Protein AF-A0AAW1PFB6-F1 (afdb_monomer)

InterPro domains:
  IPR001163 Sm domain, eukaryotic/archaea-type [PF01423] (141-165)
  IPR001163 Sm domain, eukaryotic/archaea-type [SM00651] (116-239)
  IPR010920 LSM domain superfamily [SSF50182] (113-241)
  IPR039267 U7 snRNA-associated Sm-like protein Lsm11 [PTHR21415] (5-166)
  IPR047575 Sm domain [PS52002] (113-243)
  IPR060343 U7 snRNA-associated Sm-like protein LSM11, N-terminal domain [PF28412] (11-52)

Sequence (254 aa):
MLPGPPSQDPELDFFSPHFNAQKALATIGLQPPMPRVRPLDNVVKCRAILPADIPQSRAAYLARNPRPQRSEAAIQNEATSRHRKIAVQSRQEQTALRGPSMLDRIAQRIKDGPLLLLKACYQQKRTIRVVTRHARGIRGTATGTLRAFDKFMNLVLQDVEEVYTVLLKVPHTKLVTVTSAVNTLDDDAFGNPVETGEIGENMQTRRVEKTRWGRKQEVRRRKIKTVFLRGDSIVLVSPVAPLGAAALQPGDPS

Organism: NCBI:txid41462

Mean predicted aligned error: 17.97 Å

Radius of gyration: 42.21 Å; Cα contacts (8 Å, |Δi|>4): 296; chains: 1; bounding box: 95×73×115 Å

Nearest PDB structures (foldseek):
  6v4x-assembly1_D  TM=7.571E-01  e=4.196E-06  Homo sapiens
  8t8p-assembly1_K  TM=2.107E-01  e=1.938E+00  Salmonella enterica subsp. enterica serovar Typhimurium
  8t8p-assembly1_D  TM=2.014E-01  e=1.833E+00  Salmonella enterica subsp. enterica serovar Typhimurium
  8zdt-assembly1_A  TM=2.155E-01  e=3.987E+00  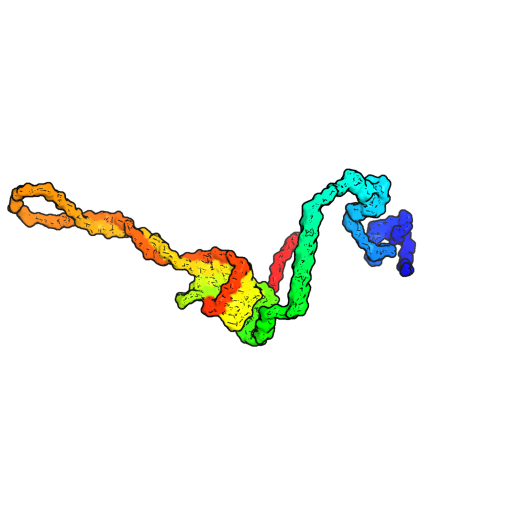Salmonella enterica subsp. enterica serovar Typhimurium

Foldseek 3Di:
DDFDDDPPDLCCDPPHPNHDPVVVVVDPPRADRDNPDDDQPDLLSVLPVDDCPDCSHPNVVCVVPPDPDQDPVNVVVVVVVVVVVVVVVVVVVVVVVVDDDPQVVQLVVCDDDPCVVVSVQQVVQFWKKWWFDDPPGTFWIKIFTWPGAHPLRWTKGFFIKIKGKDWDWDKDKDFDWDWDQPPPPPDDDDDDDDDDDDPPRPTDTDTDIDIDIDIDIDIDIDTDGMDIDGSVGTDDMDTPDDPPDDDPDPDDDD

pLDDT: mean 81.3, std 15.88, range [38.72, 97.19]

Solvent-accessible surface area (backbone atoms only — not comparable to full-atom values): 15678 Å² total; per-residue (Å²): 134,83,80,74,82,80,67,90,49,56,40,67,32,91,85,40,97,61,45,34,69,69,62,42,73,71,41,85,87,72,71,63,100,61,78,85,62,80,80,64,91,42,76,74,57,49,18,69,77,44,59,61,88,40,75,76,7,46,57,34,47,42,70,76,50,65,78,75,81,79,48,70,67,58,53,50,52,48,50,54,51,50,53,52,50,51,55,49,48,53,51,52,52,54,51,62,72,70,48,79,50,73,64,52,53,53,49,64,71,59,81,74,65,84,62,48,61,55,42,53,32,42,77,68,54,32,48,32,36,34,34,32,40,51,101,90,48,79,36,33,39,38,35,22,28,38,75,46,69,50,98,67,56,34,34,31,32,35,62,25,46,35,40,37,61,45,80,42,81,41,80,42,77,39,81,40,78,46,73,45,77,67,81,79,79,74,88,76,87,82,88,83,92,78,79,100,66,83,87,74,77,65,60,51,73,44,80,40,80,44,75,42,80,44,81,43,80,44,82,46,76,48,81,41,69,65,47,80,44,60,22,93,34,52,77,47,77,46,63,73,64,65,99,79,72,71,84,78,72,86,75,80,84,129

Secondary structure (DSSP, 8-state):
-PPPPP-S-TTT-TTSTT--HHHHHHSTTPPPS-TTSPP--SHHHHTTTS-TTSTTSHHHHHHHSPPPPPPHHHHHHHHHHHHHHHHHHHHHHHHHHT-S-HHHHHHHH--SSTTHHHHHHHHTT-EEEEEEEETTEEEEEEEEEEEEE-TT--EEEEEEEEEEEEEEEEEEEEEEEEEEE---------------------EEEEEEEEEEEEEEEEEEEEEEEEEEE-GGGEEEEEESS-TT------PPP-

Structure (mmCIF, N/CA/C/O backbone):
data_AF-A0AAW1PFB6-F1
#
_entry.id   AF-A0AAW1PFB6-F1
#
loop_
_atom_site.group_PDB
_atom_site.id
_atom_site.type_symbol
_atom_site.label_atom_id
_atom_site.label_alt_id
_atom_site.label_comp_id
_atom_site.label_asym_id
_atom_site.label_entit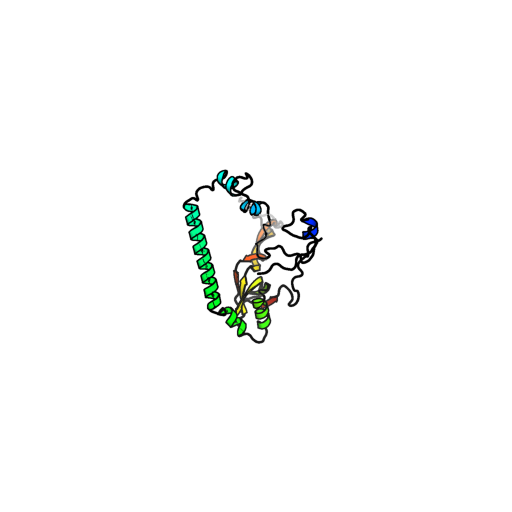y_id
_atom_site.label_seq_id
_atom_site.pdbx_PDB_ins_code
_atom_site.Cartn_x
_atom_site.Cartn_y
_atom_site.Cartn_z
_atom_site.occupancy
_atom_site.B_iso_or_equiv
_atom_site.auth_seq_id
_atom_site.auth_comp_id
_atom_site.auth_asym_id
_atom_site.auth_atom_id
_atom_site.pdbx_PDB_model_num
ATOM 1 N N . MET A 1 1 ? -29.466 -15.917 45.699 1.00 40.16 1 MET A N 1
ATOM 2 C CA . MET A 1 1 ? -28.252 -16.655 45.289 1.00 40.16 1 MET A CA 1
ATOM 3 C C . MET A 1 1 ? -27.547 -17.050 46.566 1.00 40.16 1 MET A C 1
ATOM 5 O O . MET A 1 1 ? -27.155 -16.161 47.307 1.00 40.16 1 MET A O 1
ATOM 9 N N . LEU A 1 2 ? -27.539 -18.343 46.880 1.00 40.31 2 LEU A N 1
ATOM 10 C CA . LEU A 1 2 ? -26.970 -18.864 48.122 1.00 40.31 2 LEU A CA 1
ATOM 11 C C . LEU A 1 2 ? -25.434 -18.762 48.078 1.00 40.31 2 LEU A C 1
ATOM 13 O O . LEU A 1 2 ? -24.865 -19.010 47.010 1.00 40.31 2 LEU A O 1
ATOM 17 N N . PRO A 1 3 ? -24.771 -18.383 49.185 1.00 50.72 3 PRO A N 1
ATOM 18 C CA . PRO A 1 3 ? -23.317 -18.427 49.281 1.00 50.72 3 PRO A CA 1
ATOM 19 C C . PRO A 1 3 ? -22.842 -19.885 49.173 1.00 50.72 3 PRO A C 1
ATOM 21 O O . PRO A 1 3 ? -23.508 -20.798 49.661 1.00 50.72 3 PRO A O 1
ATOM 24 N N . GLY A 1 4 ? -21.722 -20.104 48.477 1.00 52.88 4 GLY A N 1
ATOM 25 C CA . GLY A 1 4 ? -21.071 -21.415 48.385 1.00 52.88 4 GLY A CA 1
ATOM 26 C C . GLY A 1 4 ? -20.668 -21.955 49.766 1.00 52.88 4 GLY A C 1
ATOM 27 O O . GLY A 1 4 ? -20.659 -21.189 50.731 1.00 52.88 4 GLY A O 1
ATOM 28 N N . PRO A 1 5 ? -20.371 -23.264 49.879 1.00 52.41 5 PRO A N 1
ATOM 29 C CA . PRO A 1 5 ? -20.154 -23.919 51.166 1.00 52.41 5 PRO A CA 1
ATOM 30 C C . PRO A 1 5 ? -19.059 -23.195 51.966 1.00 52.41 5 PRO A C 1
ATOM 32 O O . PRO A 1 5 ? -18.034 -22.834 51.383 1.00 52.41 5 PRO A O 1
ATOM 35 N N . PRO A 1 6 ? -19.257 -22.975 53.278 1.00 53.88 6 PRO A N 1
ATOM 36 C CA . PRO A 1 6 ? -18.262 -22.322 54.110 1.00 53.88 6 PRO A CA 1
ATOM 37 C C . PRO A 1 6 ? -17.019 -23.209 54.161 1.00 53.88 6 PRO A C 1
ATOM 39 O O . PRO A 1 6 ? -17.064 -24.336 54.659 1.00 53.88 6 PRO A O 1
ATOM 42 N N . SER A 1 7 ? -15.898 -22.713 53.644 1.00 58.16 7 SER A N 1
ATOM 43 C CA . SER A 1 7 ? -14.594 -23.224 54.044 1.00 58.16 7 SER A CA 1
ATOM 44 C C . SER A 1 7 ? -14.516 -23.067 55.562 1.00 58.16 7 SER A C 1
ATOM 46 O O . SER A 1 7 ? -14.557 -21.947 56.058 1.00 58.16 7 SER A O 1
ATOM 48 N N . GLN A 1 8 ? -14.461 -24.180 56.295 1.00 67.81 8 GLN A N 1
ATOM 49 C CA . GLN A 1 8 ? -14.471 -24.220 57.767 1.00 67.81 8 GLN A CA 1
ATOM 50 C C . GLN A 1 8 ? -13.267 -23.502 58.412 1.00 67.81 8 GLN A C 1
ATOM 52 O O . GLN A 1 8 ? -13.227 -23.342 59.629 1.00 67.81 8 GLN A O 1
ATOM 57 N N . ASP A 1 9 ? -12.311 -23.047 57.599 1.00 78.69 9 ASP A N 1
ATOM 58 C CA . ASP A 1 9 ? -11.156 -22.262 58.014 1.00 78.69 9 ASP A CA 1
ATOM 59 C C . ASP A 1 9 ? -11.538 -20.784 58.237 1.00 78.69 9 ASP A C 1
ATOM 61 O O . ASP A 1 9 ? -11.814 -20.069 57.265 1.00 78.69 9 ASP A O 1
ATOM 65 N N . PRO A 1 10 ? -11.457 -20.267 59.479 1.00 82.75 10 PRO A N 1
ATOM 66 C CA . PRO A 1 10 ? -11.736 -18.860 59.780 1.00 82.75 10 PRO A CA 1
ATOM 67 C C . PRO A 1 10 ? -10.736 -17.895 59.124 1.00 82.75 10 PRO A C 1
ATOM 69 O O . PRO A 1 10 ? -10.987 -16.695 59.080 1.00 82.75 10 PRO A O 1
ATOM 72 N N . GLU A 1 11 ? -9.610 -18.396 58.610 1.00 88.69 11 GLU A N 1
ATOM 73 C CA . GLU A 1 11 ? -8.607 -17.610 57.882 1.00 88.69 11 GLU A CA 1
ATOM 74 C C . GLU A 1 11 ? -8.964 -17.378 56.405 1.00 88.69 11 GLU A C 1
ATOM 76 O O . GLU A 1 11 ? -8.422 -16.460 55.789 1.00 88.69 11 GLU A O 1
ATOM 81 N N . LEU A 1 12 ? -9.848 -18.201 55.828 1.00 85.25 12 LEU A N 1
ATOM 82 C CA . LEU A 1 12 ? -10.277 -18.117 54.423 1.00 85.25 12 LEU A CA 1
ATOM 83 C C . LEU A 1 12 ? -11.654 -17.460 54.257 1.00 85.25 12 LEU A C 1
ATOM 85 O O . LEU A 1 12 ? -12.056 -17.151 53.135 1.00 85.25 12 LEU A O 1
ATOM 89 N N . ASP A 1 13 ? -12.360 -17.216 55.361 1.00 86.00 13 ASP A N 1
ATOM 90 C CA . ASP A 1 13 ? -13.624 -16.490 55.362 1.00 86.00 13 ASP A CA 1
ATOM 91 C C . ASP A 1 13 ? -13.395 -14.972 55.278 1.00 86.00 13 ASP A C 1
ATOM 93 O O . ASP A 1 13 ? -12.828 -14.357 56.179 1.00 86.00 13 ASP A O 1
ATOM 97 N N . PHE A 1 14 ? -13.884 -14.354 54.201 1.00 84.69 14 PHE A N 1
ATOM 98 C CA . PHE A 1 14 ? -13.758 -12.919 53.928 1.00 84.69 14 PHE A CA 1
ATOM 99 C C . PHE A 1 14 ? -14.460 -12.018 54.958 1.00 84.69 14 PHE A C 1
ATOM 101 O O . PHE A 1 14 ? -14.175 -10.820 54.991 1.00 84.69 14 PHE A O 1
ATOM 108 N N . PHE A 1 15 ? -15.381 -12.555 55.766 1.00 85.25 15 PHE A N 1
ATOM 109 C CA . PHE A 1 15 ? -16.080 -11.806 56.819 1.00 85.25 15 PHE A CA 1
ATOM 110 C C . PHE A 1 15 ? -15.543 -12.085 58.231 1.00 85.25 15 PHE A C 1
ATOM 112 O O . PHE A 1 15 ? -16.000 -11.463 59.192 1.00 85.25 15 PHE A O 1
ATOM 119 N N . SER A 1 16 ? -14.571 -12.989 58.369 1.00 88.12 16 SER A N 1
ATOM 120 C CA . SER A 1 16 ? -13.985 -13.356 59.656 1.00 88.12 16 SER A CA 1
ATOM 121 C C . SER A 1 16 ? -13.010 -12.285 60.167 1.00 88.12 16 SER A C 1
ATOM 123 O O . SER A 1 16 ? -12.223 -11.739 59.387 1.00 88.12 16 SER A O 1
ATOM 125 N N . PRO A 1 17 ? -12.970 -12.015 61.488 1.00 88.94 17 PRO A N 1
ATOM 126 C CA . PRO A 1 17 ? -11.967 -11.130 62.084 1.00 88.94 17 PRO A CA 1
ATOM 127 C C . PRO A 1 17 ? -10.535 -11.686 61.979 1.00 88.94 17 PRO A C 1
ATOM 129 O O . PRO A 1 17 ? -9.577 -10.932 62.126 1.00 88.94 17 PRO A O 1
ATOM 132 N N . HIS A 1 18 ? -10.383 -12.988 61.711 1.00 90.94 18 HIS A N 1
ATOM 133 C CA . HIS A 1 18 ? -9.095 -13.672 61.552 1.00 90.94 18 HIS A CA 1
ATOM 134 C C . HIS A 1 18 ? -8.725 -13.928 60.082 1.00 90.94 18 HIS A C 1
ATOM 136 O O . HIS A 1 18 ? -7.861 -14.756 59.799 1.00 90.94 18 HIS A O 1
ATOM 142 N N . PHE A 1 19 ? -9.369 -13.233 59.140 1.00 91.06 19 PHE A N 1
ATOM 143 C CA . PHE A 1 19 ? -9.103 -13.390 57.713 1.00 91.06 19 PHE A CA 1
ATOM 144 C C . PHE A 1 19 ? -7.631 -13.119 57.359 1.00 91.06 19 PHE A C 1
ATOM 146 O O . PHE A 1 19 ? -7.087 -12.050 57.648 1.00 91.06 19 PHE A O 1
ATOM 153 N N . ASN A 1 20 ? -7.001 -14.068 56.662 1.00 89.75 20 ASN A N 1
ATOM 154 C CA . ASN A 1 20 ? -5.623 -13.960 56.198 1.00 89.75 20 ASN A CA 1
ATOM 155 C C . ASN A 1 20 ? -5.580 -13.757 54.676 1.00 89.75 20 ASN A C 1
ATOM 157 O O . ASN A 1 20 ? -5.684 -14.702 53.890 1.00 89.75 20 ASN A O 1
ATOM 161 N N . ALA A 1 21 ? -5.346 -12.511 54.255 1.00 89.44 21 ALA A N 1
ATOM 162 C CA . ALA A 1 21 ? -5.301 -12.134 52.842 1.00 89.44 21 ALA A CA 1
ATOM 163 C C . ALA A 1 21 ? -4.220 -12.885 52.041 1.00 89.44 21 ALA A C 1
ATOM 165 O O . ALA A 1 21 ? -4.429 -13.195 50.869 1.00 89.44 21 ALA A O 1
ATOM 166 N N . GLN A 1 22 ? -3.077 -13.203 52.657 1.00 90.12 22 GLN A N 1
ATOM 167 C CA . GLN A 1 22 ? -1.986 -13.909 51.984 1.00 90.12 22 GLN A CA 1
ATOM 168 C C . GLN A 1 22 ? -2.358 -15.372 51.714 1.00 90.12 22 GLN A C 1
ATOM 170 O O . GLN A 1 22 ? -2.137 -15.868 50.608 1.00 90.12 22 GLN A O 1
ATOM 175 N N . LYS A 1 23 ? -2.980 -16.043 52.692 1.00 89.00 23 LYS A N 1
ATOM 176 C CA . LYS A 1 23 ? -3.489 -17.416 52.538 1.00 89.00 23 LYS A CA 1
ATOM 177 C C . LYS A 1 23 ? -4.616 -17.473 51.502 1.00 89.00 23 LYS A C 1
ATOM 179 O O . LYS A 1 23 ? -4.628 -18.361 50.652 1.00 89.00 23 LYS A O 1
ATOM 184 N N . ALA A 1 24 ? -5.510 -16.483 51.515 1.00 89.00 24 ALA A N 1
ATOM 185 C CA . ALA A 1 24 ? -6.597 -16.362 50.548 1.00 89.00 24 ALA A CA 1
ATOM 186 C C . ALA A 1 24 ? -6.090 -16.207 49.101 1.00 89.00 24 ALA A C 1
ATOM 188 O O . ALA A 1 24 ? -6.588 -16.884 48.206 1.00 89.00 24 ALA A O 1
ATOM 189 N N . LEU A 1 25 ? -5.062 -15.379 48.871 1.00 87.25 25 LEU A N 1
ATOM 190 C CA . LEU A 1 25 ? -4.454 -15.191 47.544 1.00 87.25 25 LEU A CA 1
ATOM 191 C C . LEU A 1 25 ? -3.709 -16.432 47.032 1.00 87.25 25 LEU A C 1
ATOM 193 O O . LEU A 1 25 ? -3.675 -16.665 45.826 1.00 87.25 25 LEU A O 1
ATOM 197 N N . ALA A 1 26 ? -3.114 -17.220 47.931 1.00 89.31 26 ALA A N 1
ATOM 198 C CA . ALA A 1 26 ? -2.426 -18.463 47.579 1.00 89.31 26 ALA A CA 1
ATOM 199 C C . ALA A 1 26 ? -3.392 -19.631 47.297 1.00 89.31 26 ALA A C 1
ATOM 201 O O . ALA A 1 26 ? -2.999 -20.631 46.694 1.00 89.31 26 ALA A O 1
ATOM 202 N N . THR A 1 27 ? -4.653 -19.519 47.722 1.00 89.44 27 THR A N 1
ATOM 203 C CA . THR A 1 27 ? -5.650 -20.584 47.588 1.00 89.44 27 THR A CA 1
ATOM 204 C C . THR A 1 27 ? -6.303 -20.535 46.206 1.00 89.44 27 THR A C 1
ATOM 206 O O . THR A 1 27 ? -7.100 -19.650 45.892 1.00 89.44 27 THR A O 1
ATOM 209 N N . ILE A 1 28 ? -5.978 -21.513 45.359 1.00 86.44 28 ILE A N 1
ATOM 210 C CA . ILE A 1 28 ? -6.506 -21.612 43.993 1.00 86.44 28 ILE A CA 1
ATOM 211 C C . ILE A 1 28 ? -8.019 -21.866 44.037 1.00 86.44 28 ILE A C 1
ATOM 213 O O . ILE A 1 28 ? -8.487 -22.783 44.704 1.00 86.44 28 ILE A O 1
ATOM 217 N N . GLY A 1 29 ? -8.788 -21.073 43.288 1.00 83.56 29 GLY A N 1
ATOM 218 C CA . GLY A 1 29 ? -10.238 -21.252 43.155 1.00 83.56 29 GLY A CA 1
ATOM 219 C C . GLY A 1 29 ? -11.082 -20.581 44.243 1.00 83.56 29 GLY A C 1
ATOM 220 O O . GLY A 1 29 ? -12.308 -20.638 44.152 1.00 83.56 29 GLY A O 1
ATOM 221 N N . LEU A 1 30 ? -10.466 -19.897 45.216 1.00 84.94 30 LEU A N 1
ATOM 222 C CA . LEU A 1 30 ? -11.191 -19.088 46.196 1.00 84.94 30 LEU A CA 1
ATOM 223 C C . LEU A 1 30 ? -11.877 -17.903 45.496 1.00 84.94 30 LEU A C 1
ATOM 225 O O . LEU A 1 30 ? -11.227 -17.078 44.853 1.00 84.94 30 LEU A O 1
ATOM 229 N N . GLN A 1 31 ? -13.203 -17.827 45.606 1.00 82.12 31 GLN A N 1
ATOM 230 C CA . GLN A 1 31 ? -14.000 -16.749 45.021 1.00 82.12 31 GLN A CA 1
ATOM 231 C C . GLN A 1 31 ? -14.412 -15.752 46.105 1.00 82.12 31 GLN A C 1
ATOM 233 O O . GLN A 1 31 ? -14.889 -16.175 47.159 1.00 82.12 31 GLN A O 1
ATOM 238 N N . PRO A 1 32 ? -14.285 -14.435 45.860 1.00 80.50 32 PRO A N 1
ATOM 239 C CA . PRO A 1 32 ? -14.796 -13.444 46.790 1.00 80.50 32 PRO A CA 1
ATOM 240 C C . PRO A 1 32 ? -16.329 -13.542 46.872 1.00 80.50 32 PRO A C 1
ATOM 242 O O . PRO A 1 32 ? -16.970 -13.952 45.899 1.00 80.50 32 PRO A O 1
ATOM 245 N N . PRO A 1 33 ? -16.948 -13.086 47.977 1.00 83.38 33 PRO A N 1
ATOM 246 C CA . PRO A 1 33 ? -18.393 -13.206 48.200 1.00 83.38 33 PRO A CA 1
ATOM 247 C C . PRO A 1 33 ? -19.245 -12.598 47.076 1.00 83.38 33 PRO A C 1
ATOM 249 O O . PRO A 1 33 ? -20.375 -13.018 46.838 1.00 83.38 33 PRO A O 1
ATOM 252 N N . MET A 1 34 ? -18.692 -11.612 46.360 1.00 83.00 34 MET A N 1
ATOM 253 C CA . MET A 1 34 ? -19.311 -10.976 45.201 1.00 83.00 34 MET A CA 1
ATOM 254 C C . MET A 1 34 ? -18.390 -11.045 43.967 1.00 83.00 34 MET A C 1
ATOM 256 O O . MET A 1 34 ? -17.690 -10.077 43.661 1.00 83.00 34 MET A O 1
ATOM 260 N N . PRO A 1 35 ? -18.424 -12.146 43.193 1.00 78.81 35 PRO A N 1
ATOM 261 C CA . PRO A 1 35 ? -17.495 -12.384 42.081 1.00 78.81 35 PRO A CA 1
ATOM 262 C C . PRO A 1 35 ? -17.715 -11.457 40.874 1.00 78.81 35 PRO A C 1
ATOM 264 O O . PRO A 1 35 ? -16.863 -11.350 39.999 1.00 78.81 35 PRO A O 1
ATOM 267 N N . ARG A 1 36 ? -18.861 -10.765 40.805 1.00 83.50 36 ARG A N 1
ATOM 268 C CA . ARG A 1 36 ? -19.188 -9.823 39.719 1.00 83.50 36 ARG A CA 1
ATOM 269 C C . ARG A 1 36 ? -18.692 -8.395 39.965 1.00 83.50 36 ARG A C 1
ATOM 271 O O . ARG A 1 36 ? -18.883 -7.534 39.104 1.00 83.50 36 ARG A O 1
ATOM 278 N N . VAL A 1 37 ? -18.110 -8.110 41.130 1.00 83.12 37 VAL A N 1
ATOM 279 C CA . VAL A 1 37 ? -17.609 -6.768 41.446 1.00 83.12 37 VAL A CA 1
ATOM 280 C C . VAL A 1 37 ? -16.343 -6.505 40.639 1.00 83.12 37 VAL A C 1
ATOM 282 O O . VAL A 1 37 ? -15.449 -7.343 40.560 1.00 83.12 37 VAL A O 1
ATOM 285 N N . ARG A 1 38 ? -16.273 -5.327 40.013 1.00 82.38 38 ARG A N 1
ATOM 286 C CA . ARG A 1 38 ? -15.084 -4.927 39.258 1.00 82.38 38 ARG A CA 1
ATOM 287 C C . ARG A 1 38 ? -13.911 -4.747 40.226 1.00 82.38 38 ARG A C 1
ATOM 289 O O . ARG A 1 38 ? -14.077 -4.013 41.202 1.00 82.38 38 ARG A O 1
ATOM 296 N N . PRO A 1 39 ? -12.742 -5.341 39.948 1.00 82.88 39 PRO A N 1
ATOM 297 C CA . PRO A 1 39 ? -11.581 -5.159 40.799 1.00 82.88 39 PRO A CA 1
ATOM 298 C C . PRO A 1 39 ? -11.134 -3.688 40.797 1.00 82.88 39 PRO A C 1
ATOM 300 O O . PRO A 1 39 ? -11.215 -2.963 39.795 1.00 82.88 39 PRO A O 1
ATOM 303 N N . LEU A 1 40 ? -10.725 -3.213 41.972 1.00 87.31 40 LEU A N 1
ATOM 304 C CA . LEU A 1 40 ? -10.187 -1.870 42.171 1.00 87.31 40 LEU A CA 1
ATOM 305 C C . LEU A 1 40 ? -8.662 -1.947 42.069 1.00 87.31 40 LEU A C 1
ATOM 307 O O . LEU A 1 40 ? -7.954 -1.906 43.064 1.00 87.31 40 LEU A O 1
ATOM 311 N N . ASP A 1 41 ? -8.168 -2.065 40.838 1.00 85.75 41 ASP A N 1
ATOM 312 C CA . ASP A 1 41 ? -6.765 -2.427 40.548 1.00 85.75 41 ASP A CA 1
ATOM 313 C C . ASP A 1 41 ? -5.716 -1.400 40.996 1.00 85.75 41 ASP A C 1
ATOM 315 O O . ASP A 1 41 ? -4.518 -1.643 40.893 1.00 85.75 41 ASP A O 1
ATOM 319 N N . ASN A 1 42 ? -6.132 -0.208 41.420 1.00 87.62 42 ASN A N 1
ATOM 320 C CA . ASN A 1 42 ? -5.205 0.810 41.880 1.00 87.62 42 ASN A CA 1
ATOM 321 C C . ASN A 1 42 ? -5.765 1.572 43.078 1.00 87.62 42 ASN A C 1
ATOM 323 O O . ASN A 1 42 ? -6.975 1.734 43.249 1.00 87.62 42 ASN A O 1
ATOM 327 N N . VAL A 1 43 ? -4.848 2.111 43.879 1.00 85.25 43 VAL A N 1
ATOM 328 C CA . VAL A 1 43 ? -5.161 2.882 45.089 1.00 85.25 43 VAL A CA 1
ATOM 329 C C . VAL A 1 43 ? -6.081 4.072 44.802 1.00 85.25 43 VAL A C 1
ATOM 331 O O . VAL A 1 43 ? -6.876 4.452 45.654 1.00 85.25 43 VAL A O 1
ATOM 334 N N . VAL A 1 44 ? -6.026 4.644 43.593 1.00 86.38 44 VAL A N 1
ATOM 335 C CA . VAL A 1 44 ? -6.883 5.769 43.182 1.00 86.38 44 VAL A CA 1
ATOM 336 C C . VAL A 1 44 ? -8.347 5.337 43.059 1.00 86.38 44 VAL A C 1
ATOM 338 O O . VAL A 1 44 ? -9.234 6.067 43.500 1.00 86.38 44 VAL A O 1
ATOM 341 N N . LYS A 1 45 ? -8.614 4.146 42.510 1.00 87.56 45 LYS A N 1
ATOM 342 C CA . LYS A 1 45 ? -9.952 3.545 42.446 1.00 87.56 45 LYS A CA 1
ATOM 343 C C . LYS A 1 45 ? -10.481 3.255 43.856 1.00 87.56 45 LYS A C 1
ATOM 345 O O . LYS A 1 45 ? -11.647 3.538 44.118 1.00 87.56 45 LYS A O 1
ATOM 350 N N . CYS A 1 46 ? -9.623 2.810 44.779 1.00 86.88 46 CYS A N 1
ATOM 351 C CA . CYS A 1 46 ? -9.990 2.588 46.185 1.00 86.88 46 CYS A CA 1
ATOM 352 C C . CYS A 1 46 ? -10.410 3.876 46.914 1.00 86.88 46 CYS A C 1
ATOM 354 O O . CYS A 1 46 ? -11.247 3.828 47.807 1.00 86.88 46 CYS A O 1
ATOM 356 N N . ARG A 1 47 ? -9.932 5.060 46.506 1.00 90.38 47 ARG A N 1
ATOM 357 C CA . ARG A 1 47 ? -10.378 6.330 47.119 1.00 90.38 47 ARG A CA 1
ATOM 358 C C . ARG A 1 47 ? -11.867 6.614 46.923 1.00 90.38 47 ARG A C 1
ATOM 360 O O . ARG A 1 47 ? -12.420 7.438 47.646 1.00 90.38 47 ARG A O 1
ATOM 367 N N . ALA A 1 48 ? -12.511 5.984 45.938 1.00 87.62 48 ALA A N 1
ATOM 368 C CA . ALA A 1 48 ? -13.930 6.181 45.656 1.00 87.62 48 ALA A CA 1
ATOM 369 C C . ALA A 1 48 ? -14.859 5.495 46.670 1.00 87.62 48 ALA A C 1
ATOM 371 O O . ALA A 1 48 ? -16.003 5.918 46.785 1.00 87.62 48 ALA A O 1
ATOM 372 N N . ILE A 1 49 ? -14.379 4.466 47.376 1.00 88.81 49 ILE A N 1
ATOM 373 C CA . ILE A 1 49 ? -15.155 3.728 48.387 1.00 88.81 49 ILE A CA 1
ATOM 374 C C . ILE A 1 49 ? -14.909 4.231 49.816 1.00 88.81 49 ILE A C 1
ATOM 376 O O . ILE A 1 49 ? -15.599 3.806 50.736 1.00 88.81 49 ILE A O 1
ATOM 380 N N . LEU A 1 50 ? -13.932 5.124 50.016 1.00 90.19 50 LEU A N 1
ATOM 381 C CA . LEU A 1 50 ? -13.643 5.690 51.332 1.00 90.19 50 LEU A CA 1
ATOM 382 C C . LEU A 1 50 ? -14.735 6.691 51.755 1.00 90.19 50 LEU A C 1
ATOM 384 O O . LEU A 1 50 ? -15.158 7.498 50.919 1.00 90.19 50 LEU A O 1
ATOM 388 N N . PRO A 1 51 ? -15.135 6.696 53.041 1.00 89.50 51 PRO A N 1
ATOM 389 C CA . PRO A 1 51 ?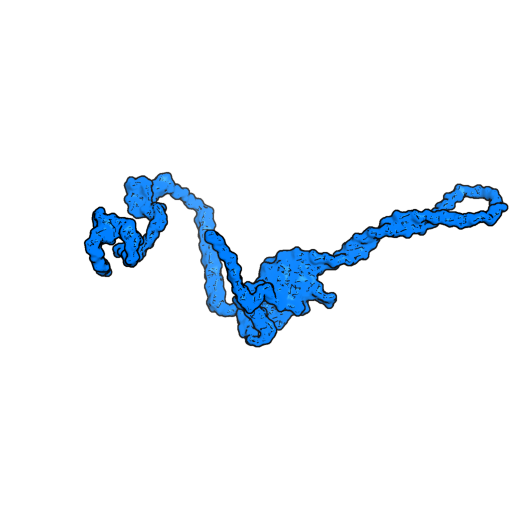 -16.007 7.717 53.616 1.00 89.50 51 PRO A CA 1
ATOM 390 C C . PRO A 1 51 ? -15.493 9.137 53.365 1.00 89.50 51 PRO A C 1
ATOM 392 O O . PRO A 1 51 ? -14.284 9.372 53.340 1.00 89.50 51 PRO A O 1
ATOM 395 N N . ALA A 1 52 ? -16.413 10.091 53.206 1.00 87.12 52 ALA A N 1
ATOM 396 C CA . ALA A 1 52 ? -16.077 11.478 52.879 1.00 87.12 52 ALA A CA 1
ATOM 397 C C . ALA A 1 52 ? -15.236 12.176 53.965 1.00 87.12 52 ALA A C 1
ATOM 399 O O . ALA A 1 52 ? -14.433 13.044 53.628 1.00 87.12 52 ALA A O 1
ATOM 400 N N . ASP A 1 53 ? -15.366 11.744 55.222 1.00 87.94 53 ASP A N 1
ATOM 401 C CA . ASP A 1 53 ? -14.654 12.301 56.382 1.00 87.94 53 ASP A CA 1
ATOM 402 C C . ASP A 1 53 ? -13.140 12.046 56.331 1.00 87.94 53 ASP A C 1
ATOM 404 O O . ASP A 1 53 ? -12.348 12.749 56.957 1.00 87.94 53 ASP A O 1
ATOM 408 N N . ILE A 1 54 ? -12.714 11.040 55.561 1.00 89.25 54 ILE A N 1
ATOM 409 C CA . ILE A 1 54 ? -11.313 10.644 55.458 1.00 89.25 54 ILE A CA 1
ATOM 410 C C . ILE A 1 54 ? -10.590 11.541 54.433 1.00 89.25 54 ILE A C 1
ATOM 412 O O . ILE A 1 54 ? -11.046 11.645 53.288 1.00 89.25 54 ILE A O 1
ATOM 416 N N . PRO A 1 55 ? -9.412 12.121 54.757 1.00 87.38 55 PRO A N 1
ATOM 417 C CA . PRO A 1 55 ? -8.667 12.998 53.843 1.00 87.38 55 PRO A CA 1
ATOM 418 C C . PRO A 1 55 ? -8.248 12.326 52.530 1.00 87.38 55 PRO A C 1
ATOM 420 O O . PRO A 1 55 ? -8.135 12.974 51.490 1.00 87.38 55 PRO A O 1
ATOM 423 N N . GLN A 1 56 ? -8.001 11.014 52.568 1.00 88.00 56 GLN A N 1
ATOM 424 C CA . GLN A 1 56 ? -7.643 10.207 51.402 1.00 88.00 56 GLN A CA 1
ATOM 425 C C . GLN A 1 56 ? -8.845 9.895 50.495 1.00 88.00 56 GLN A C 1
ATOM 427 O O . GLN A 1 56 ? -8.655 9.312 49.423 1.00 88.00 56 GLN A O 1
ATOM 432 N N . SER A 1 57 ? -10.069 10.259 50.888 1.00 90.88 57 SER A N 1
ATOM 433 C CA . SER A 1 57 ? -11.264 10.011 50.088 1.00 90.88 57 SER A CA 1
ATOM 434 C C . SER A 1 57 ? -11.256 10.820 48.795 1.00 90.88 57 SER A C 1
ATOM 436 O O . SER A 1 57 ? -10.698 11.917 48.680 1.00 90.88 57 SER A O 1
ATOM 438 N N . ARG A 1 58 ? -11.915 10.276 47.773 1.00 88.50 58 ARG A N 1
ATOM 439 C CA . ARG A 1 58 ? -12.103 10.981 46.504 1.00 88.50 58 ARG A CA 1
ATOM 440 C C . ARG A 1 58 ? -12.903 12.274 46.700 1.00 88.50 58 ARG A C 1
ATOM 442 O O . ARG A 1 58 ? -12.643 13.241 45.989 1.00 88.50 58 ARG A O 1
ATOM 449 N N . ALA A 1 59 ? -13.851 12.289 47.637 1.00 87.69 59 ALA A N 1
ATOM 450 C CA . ALA A 1 59 ? -14.650 13.467 47.959 1.00 87.69 59 ALA A CA 1
ATOM 451 C C . ALA A 1 59 ? -13.777 14.590 48.541 1.00 87.69 59 ALA A C 1
ATOM 453 O O . ALA A 1 59 ? -13.776 15.691 47.995 1.00 87.69 59 ALA A O 1
ATOM 454 N N . ALA A 1 60 ? -12.951 14.287 49.549 1.00 88.75 60 ALA A N 1
ATOM 455 C CA . ALA A 1 60 ? -12.008 15.241 50.134 1.00 88.75 60 ALA A CA 1
ATOM 456 C C . ALA A 1 60 ? -10.994 15.763 49.099 1.00 88.75 60 ALA A C 1
ATOM 458 O O . ALA A 1 60 ? -10.709 16.960 49.036 1.00 88.75 60 ALA A O 1
ATOM 459 N N . TYR A 1 61 ? -10.499 14.888 48.215 1.00 86.06 61 TYR A N 1
ATOM 460 C CA . TYR A 1 61 ? -9.595 15.287 47.134 1.00 86.06 61 TYR A CA 1
ATOM 461 C C . TYR A 1 61 ? -10.241 16.264 46.139 1.00 86.06 61 TYR A C 1
ATOM 463 O O . TYR A 1 61 ? -9.591 17.225 45.729 1.00 86.06 61 TYR A O 1
ATOM 471 N N . LEU A 1 62 ? -11.500 16.030 45.750 1.00 86.44 62 LEU A N 1
ATOM 472 C CA . LEU A 1 62 ? -12.250 16.908 44.842 1.00 86.44 62 LEU A CA 1
ATOM 473 C C . LEU A 1 62 ? -12.665 18.222 45.511 1.00 86.44 62 LEU A C 1
ATOM 475 O O . LEU A 1 62 ? -12.701 19.245 44.835 1.00 86.44 62 LEU A O 1
ATOM 479 N N . ALA A 1 63 ? -12.936 18.207 46.818 1.00 86.50 63 ALA A N 1
ATOM 480 C CA . ALA A 1 63 ? -13.192 19.418 47.594 1.00 86.50 63 ALA A CA 1
ATOM 481 C C . ALA A 1 63 ? -11.945 20.317 47.655 1.00 86.50 63 ALA A C 1
ATOM 483 O O . ALA A 1 63 ? -12.051 21.531 47.512 1.00 86.50 63 ALA A O 1
ATOM 484 N N . ARG A 1 64 ? -10.752 19.720 47.798 1.00 85.75 64 ARG A N 1
ATOM 485 C CA . ARG A 1 64 ? -9.471 20.446 47.791 1.00 85.75 64 ARG A CA 1
ATOM 486 C C . ARG A 1 64 ? -9.021 20.877 46.391 1.00 85.75 64 ARG A C 1
ATOM 488 O O . ARG A 1 64 ? -8.330 21.880 46.261 1.00 85.75 64 ARG A O 1
ATOM 495 N N . ASN A 1 65 ? -9.388 20.115 45.360 1.00 84.69 65 ASN A N 1
ATOM 496 C CA . ASN A 1 65 ? -9.022 20.363 43.964 1.00 84.69 65 ASN A CA 1
ATOM 497 C C . ASN A 1 65 ? -10.289 20.458 43.102 1.00 84.69 65 ASN A C 1
ATOM 499 O O . ASN A 1 65 ? -10.610 19.505 42.374 1.00 84.69 65 ASN A O 1
ATOM 503 N N . PRO A 1 66 ? -11.030 21.578 43.182 1.00 80.38 66 PRO A N 1
ATOM 504 C CA . PRO A 1 66 ? -12.190 21.783 42.335 1.00 80.38 66 PRO A CA 1
ATOM 505 C C . PRO A 1 66 ? -11.757 21.702 40.872 1.00 80.38 66 PRO A C 1
ATOM 507 O O . PRO A 1 66 ? -10.758 22.295 40.459 1.00 80.38 66 PRO A O 1
ATOM 510 N N . ARG A 1 67 ? -12.495 20.924 40.073 1.00 76.06 67 ARG A N 1
ATOM 511 C CA . ARG A 1 67 ? -12.218 20.849 38.637 1.00 76.06 67 ARG A CA 1
ATOM 512 C C . ARG A 1 67 ? -12.389 22.250 38.047 1.00 76.06 67 ARG A C 1
ATOM 514 O O . ARG A 1 67 ? -13.427 22.861 38.307 1.00 76.06 67 ARG A O 1
ATOM 521 N N . PRO A 1 68 ? -11.428 22.746 37.249 1.00 76.38 68 PRO A N 1
ATOM 522 C CA . PRO A 1 68 ? -11.595 24.024 36.576 1.00 76.38 68 PRO A CA 1
ATOM 523 C C . PRO A 1 68 ? -12.884 23.986 35.756 1.00 76.38 68 PRO A C 1
ATOM 525 O O . PRO A 1 68 ? -13.176 22.976 35.100 1.00 76.38 68 PRO A O 1
ATOM 528 N N . GLN A 1 69 ? -13.670 25.065 35.830 1.00 74.88 69 GLN A N 1
ATOM 529 C CA . GLN A 1 69 ? -14.867 25.202 35.011 1.00 74.88 69 GLN A CA 1
ATOM 530 C C . GLN A 1 69 ? -14.474 24.992 33.555 1.00 74.88 69 GLN A C 1
ATOM 532 O O . GLN A 1 69 ? -13.509 25.562 33.041 1.00 74.88 69 GLN A O 1
ATOM 537 N N . ARG A 1 70 ? -15.188 24.074 32.914 1.00 75.31 70 ARG A N 1
ATOM 538 C CA . ARG A 1 70 ? -14.877 23.665 31.559 1.00 75.31 70 ARG A CA 1
ATOM 539 C C . ARG A 1 70 ? -15.158 24.843 30.637 1.00 75.31 70 ARG A C 1
ATOM 541 O O . ARG A 1 70 ? -16.301 25.278 30.560 1.00 75.31 70 ARG A O 1
ATOM 548 N N . SER A 1 71 ? -14.130 25.347 29.960 1.00 82.12 71 SER A N 1
ATOM 549 C CA . SER A 1 71 ? -14.298 26.466 29.036 1.00 82.12 71 SER A CA 1
ATOM 550 C C . SER A 1 71 ? -15.304 26.115 27.939 1.00 82.12 71 SER A C 1
ATOM 552 O O . SER A 1 71 ? -15.377 24.967 27.487 1.00 82.12 71 SER A O 1
ATOM 554 N N . GLU A 1 72 ? -16.057 27.109 27.475 1.00 85.12 72 GLU A N 1
ATOM 555 C CA . GLU A 1 72 ? -17.019 26.945 26.379 1.00 85.12 72 GLU A CA 1
ATOM 556 C C . GLU A 1 72 ? -16.345 26.356 25.129 1.00 85.12 72 GLU A C 1
ATOM 558 O O . GLU A 1 72 ? -16.870 25.432 24.507 1.00 85.12 72 GLU A O 1
ATOM 563 N N . ALA A 1 73 ? -15.109 26.781 24.842 1.00 86.94 73 ALA A N 1
ATOM 564 C CA . ALA A 1 73 ? -14.282 26.236 23.766 1.00 86.94 73 ALA A CA 1
ATOM 565 C C . ALA A 1 73 ? -13.980 24.732 23.933 1.00 86.94 73 ALA A C 1
ATOM 567 O O . ALA A 1 73 ? -13.975 23.982 22.956 1.00 86.94 73 ALA A O 1
ATOM 568 N N . ALA A 1 74 ? -13.758 24.252 25.162 1.00 86.44 74 ALA A N 1
ATOM 569 C CA . ALA A 1 74 ? -13.539 22.829 25.421 1.00 86.44 74 ALA A CA 1
ATOM 570 C C . ALA A 1 74 ? -14.821 22.002 25.229 1.00 86.44 74 ALA A C 1
ATOM 572 O O . ALA A 1 74 ? -14.751 20.862 24.764 1.00 86.44 74 ALA A O 1
ATOM 573 N N . ILE A 1 75 ? -15.987 22.570 25.553 1.00 87.25 75 ILE A N 1
ATOM 574 C CA . ILE A 1 75 ? -17.294 21.939 25.321 1.00 87.25 75 ILE A CA 1
ATOM 575 C C . ILE A 1 75 ? -17.572 21.851 23.814 1.00 87.25 75 ILE A C 1
ATOM 577 O O . ILE A 1 75 ? -17.926 20.779 23.320 1.00 87.25 75 ILE A O 1
ATOM 581 N N . GLN A 1 76 ? -17.333 22.935 23.071 1.00 90.12 76 GLN A N 1
ATOM 582 C CA . GLN A 1 76 ? -17.487 22.973 21.614 1.00 90.12 76 GLN A CA 1
ATOM 583 C C . GLN A 1 76 ? -16.539 21.991 20.911 1.00 90.12 76 GLN A C 1
ATOM 585 O O . GLN A 1 76 ? -16.981 21.213 20.064 1.00 90.12 76 GLN A O 1
ATOM 590 N N . ASN A 1 77 ? -15.261 21.944 21.302 1.00 88.88 77 ASN A N 1
ATOM 591 C CA . ASN A 1 77 ? -14.289 20.994 20.749 1.00 88.88 77 ASN A CA 1
ATOM 592 C C . ASN A 1 77 ? -14.650 19.534 21.039 1.00 88.88 77 ASN A C 1
ATOM 594 O O . ASN A 1 77 ? -14.421 18.655 20.203 1.00 88.88 77 ASN A O 1
ATOM 598 N N . GLU A 1 78 ? -15.224 19.242 22.208 1.00 90.06 78 GLU A N 1
ATOM 599 C CA . GLU A 1 78 ? -15.699 17.892 22.490 1.00 90.06 78 GLU A CA 1
ATOM 600 C C . GLU A 1 78 ? -16.943 17.557 21.663 1.00 90.06 78 GLU A C 1
ATOM 602 O O . GLU A 1 78 ? -17.021 16.459 21.111 1.00 90.06 78 GLU A O 1
ATOM 607 N N . ALA A 1 79 ? -17.886 18.492 21.522 1.00 90.69 79 ALA A N 1
ATOM 608 C CA . ALA A 1 79 ? -19.064 18.303 20.688 1.00 90.69 79 ALA A CA 1
ATOM 609 C C . ALA A 1 79 ? -18.664 18.029 19.231 1.00 90.69 79 ALA A C 1
ATOM 611 O O . ALA A 1 79 ? -19.092 17.020 18.669 1.00 90.69 79 ALA A O 1
ATOM 612 N N . THR A 1 80 ? -17.789 18.838 18.630 1.00 91.44 80 THR A N 1
ATOM 613 C CA . THR A 1 80 ? -17.315 18.625 17.250 1.00 91.44 80 THR A CA 1
ATOM 614 C C . THR A 1 80 ? -16.557 17.307 17.105 1.00 91.44 80 THR A C 1
ATOM 616 O O . THR A 1 80 ? -16.790 16.556 16.156 1.00 91.44 80 THR A O 1
ATOM 619 N N . SER A 1 81 ? -15.714 16.959 18.080 1.00 89.00 81 SER A N 1
ATOM 620 C CA . SER A 1 81 ? -14.998 15.679 18.099 1.00 89.00 81 SER A CA 1
ATOM 621 C C . SER A 1 81 ? -15.948 14.483 18.197 1.00 89.00 81 SER A C 1
ATOM 623 O O . SER A 1 81 ? -15.734 13.479 17.516 1.00 89.00 81 SER A O 1
ATOM 625 N N . ARG A 1 82 ? -17.010 14.575 19.009 1.00 91.25 82 ARG A N 1
ATOM 626 C CA . ARG A 1 82 ? -18.050 13.540 19.124 1.00 91.25 82 ARG A CA 1
ATOM 627 C C . ARG A 1 82 ? -18.816 13.391 17.813 1.00 91.25 82 ARG A C 1
ATOM 629 O O . ARG A 1 82 ? -18.890 12.279 17.302 1.00 91.25 82 ARG A O 1
ATOM 636 N N . HIS A 1 83 ? -19.284 14.490 17.221 1.00 91.75 83 HIS A N 1
ATOM 637 C CA . HIS A 1 83 ? -19.973 14.463 15.925 1.00 91.75 83 HIS A CA 1
ATOM 638 C C . HIS A 1 83 ? -19.090 13.869 14.823 1.00 91.75 83 HIS A C 1
ATOM 640 O O . HIS A 1 83 ? -19.547 13.028 14.053 1.00 91.75 83 HIS A O 1
ATOM 646 N N . ARG A 1 84 ? -17.798 14.225 14.781 1.00 92.50 84 ARG A N 1
ATOM 647 C CA . ARG A 1 84 ? -16.844 13.660 13.817 1.00 92.50 84 ARG A CA 1
ATOM 648 C C . ARG A 1 84 ? -16.643 12.158 14.017 1.00 92.50 84 ARG A C 1
ATOM 650 O O . ARG A 1 84 ? -16.594 11.426 13.033 1.00 92.50 84 ARG A O 1
ATOM 657 N N . LYS A 1 85 ? -16.537 11.691 15.265 1.00 92.19 85 LYS A N 1
ATOM 658 C CA . LYS A 1 85 ? -16.431 10.256 15.578 1.00 92.19 85 LYS A CA 1
ATOM 659 C C . LYS A 1 85 ? -17.682 9.496 15.140 1.00 92.19 85 LYS A C 1
ATOM 661 O O . LYS A 1 85 ? -17.545 8.486 14.459 1.00 92.19 85 LYS A O 1
ATOM 666 N N . ILE A 1 86 ? -18.865 10.025 15.451 1.00 93.62 86 ILE A N 1
ATOM 667 C CA . ILE A 1 86 ? -20.152 9.440 15.049 1.00 93.62 86 ILE A CA 1
ATOM 668 C C . ILE A 1 86 ? -20.258 9.381 13.522 1.00 93.62 86 ILE A C 1
ATOM 670 O O . ILE A 1 86 ? -20.595 8.339 12.977 1.00 93.62 86 ILE A O 1
ATOM 674 N N . ALA A 1 87 ? -19.898 10.454 12.814 1.00 92.62 87 ALA A N 1
ATOM 675 C CA . ALA A 1 87 ? -19.916 10.489 11.351 1.00 92.62 87 ALA A CA 1
ATOM 676 C C . ALA A 1 87 ? -18.934 9.494 10.705 1.00 92.62 87 ALA A C 1
ATOM 678 O O . ALA A 1 87 ? -19.224 8.925 9.656 1.00 92.62 87 ALA A O 1
ATOM 679 N N . VAL A 1 88 ? -17.761 9.268 11.308 1.00 90.88 88 VAL A N 1
ATOM 680 C CA . VAL A 1 88 ? -16.814 8.251 10.824 1.00 90.88 88 VAL A CA 1
ATOM 681 C C . VAL A 1 88 ? -17.356 6.844 11.080 1.00 90.88 88 VAL A C 1
ATOM 683 O O . VAL A 1 88 ? -17.275 6.012 10.180 1.00 90.88 88 VAL A O 1
ATOM 686 N N . GLN A 1 89 ? -17.930 6.589 12.259 1.00 89.62 89 GLN A N 1
ATOM 687 C CA . GLN A 1 89 ? -18.534 5.297 12.601 1.00 89.62 89 GLN A CA 1
ATOM 688 C C . GLN A 1 89 ? -19.730 4.976 11.707 1.00 89.62 89 GLN A C 1
ATOM 690 O O . GLN A 1 89 ? -19.739 3.928 11.073 1.00 89.62 89 GLN A O 1
ATOM 695 N N . SER A 1 90 ? -20.673 5.906 11.548 1.00 89.00 90 SER A N 1
ATOM 696 C CA . SER A 1 90 ? -21.835 5.706 10.680 1.00 89.00 90 SER A CA 1
ATOM 697 C C . SER A 1 90 ? -21.424 5.484 9.223 1.00 89.00 90 SER A C 1
ATOM 699 O O . SER A 1 90 ? -22.003 4.648 8.533 1.00 89.00 90 SER A O 1
ATOM 701 N N . ARG A 1 91 ? -20.367 6.159 8.748 1.00 85.38 91 ARG A N 1
ATOM 702 C CA . ARG A 1 91 ? -19.796 5.907 7.418 1.00 85.38 91 ARG A CA 1
ATOM 703 C C . ARG A 1 91 ? -19.183 4.512 7.312 1.00 85.38 91 ARG A C 1
ATOM 705 O O . ARG A 1 91 ? -19.377 3.861 6.290 1.00 85.38 91 ARG A O 1
ATOM 712 N N . GLN A 1 92 ? -18.462 4.056 8.337 1.00 82.94 92 GLN A N 1
ATOM 713 C CA . GLN A 1 92 ? -17.906 2.701 8.390 1.00 82.94 92 GLN A CA 1
ATOM 714 C C . GLN A 1 92 ? -19.015 1.638 8.395 1.00 82.94 92 GLN A C 1
ATOM 716 O O . GLN A 1 92 ? -18.961 0.701 7.598 1.00 82.94 92 GLN A O 1
ATOM 721 N N . GLU A 1 93 ? -20.059 1.822 9.202 1.00 84.00 93 GLU A N 1
ATOM 722 C CA . GLU A 1 93 ? -21.229 0.937 9.266 1.00 84.00 93 GLU A CA 1
ATOM 723 C C . GLU A 1 93 ? -21.970 0.885 7.926 1.00 84.00 93 GLU A C 1
ATOM 725 O O . GLU A 1 93 ? -22.216 -0.196 7.393 1.00 84.00 93 GLU A O 1
ATOM 730 N N . GLN A 1 94 ? -22.233 2.037 7.303 1.00 81.06 94 GLN A N 1
ATOM 731 C CA . GLN A 1 94 ? -22.835 2.090 5.967 1.00 81.06 94 GLN A CA 1
ATOM 732 C C . GLN A 1 94 ? -21.966 1.409 4.902 1.00 81.06 94 GLN A C 1
ATOM 734 O O . GLN A 1 94 ? -22.499 0.765 3.996 1.00 81.06 94 GLN A O 1
ATOM 739 N N . THR A 1 95 ? -20.634 1.522 4.982 1.00 76.56 95 THR A N 1
ATOM 740 C CA . THR A 1 95 ? -19.748 0.794 4.061 1.00 76.56 95 THR A CA 1
ATOM 741 C C . THR A 1 95 ? -19.764 -0.712 4.301 1.00 76.56 95 THR A C 1
ATOM 743 O O . THR A 1 95 ? -19.709 -1.457 3.327 1.00 76.56 95 THR A O 1
ATOM 746 N N . ALA A 1 96 ? -19.902 -1.165 5.550 1.00 75.38 96 ALA A N 1
ATOM 747 C CA . ALA A 1 96 ? -20.039 -2.583 5.871 1.00 75.38 96 ALA A CA 1
ATOM 748 C C . ALA A 1 96 ? -21.377 -3.160 5.368 1.00 75.38 96 ALA A C 1
ATOM 750 O O . ALA A 1 96 ? -21.405 -4.261 4.824 1.00 75.38 96 ALA A O 1
ATOM 751 N N . LEU A 1 97 ? -22.469 -2.392 5.471 1.00 78.75 97 LEU A N 1
ATOM 752 C CA . LEU A 1 97 ? -23.802 -2.792 5.001 1.00 78.75 97 LEU A CA 1
ATOM 753 C C . LEU A 1 97 ? -23.915 -2.855 3.469 1.00 78.75 97 LEU A C 1
ATOM 755 O O . LEU A 1 97 ? -24.674 -3.662 2.939 1.00 78.75 97 LEU A O 1
ATOM 759 N N . ARG A 1 98 ? -23.152 -2.034 2.732 1.00 73.88 98 ARG A N 1
ATOM 760 C CA . ARG A 1 98 ? -23.164 -1.990 1.253 1.00 73.88 98 ARG A CA 1
ATOM 761 C C . ARG A 1 98 ? -22.562 -3.231 0.570 1.00 73.88 98 ARG A C 1
ATOM 763 O O . ARG A 1 98 ? -22.577 -3.314 -0.663 1.00 73.88 98 ARG A O 1
ATOM 770 N N . GLY A 1 99 ? -22.083 -4.205 1.341 1.00 73.81 99 GLY A N 1
ATOM 771 C CA . GLY A 1 99 ? -21.513 -5.446 0.830 1.00 73.81 99 GLY A CA 1
ATOM 772 C C . GLY A 1 99 ? -20.090 -5.275 0.280 1.00 73.81 99 GLY A C 1
ATOM 773 O O . GLY A 1 99 ? -19.459 -4.236 0.486 1.00 73.81 99 GLY A O 1
ATOM 774 N N . PRO A 1 100 ? -19.551 -6.296 -0.413 1.00 78.12 100 PRO A N 1
ATOM 775 C CA . PRO A 1 100 ? -18.161 -6.297 -0.856 1.00 78.12 100 PRO A CA 1
ATOM 776 C C . PRO A 1 100 ? -17.892 -5.133 -1.808 1.00 78.12 100 PRO A C 1
ATOM 778 O O . PRO A 1 100 ? -18.693 -4.857 -2.718 1.00 78.12 100 PRO A O 1
ATOM 781 N N . SER A 1 101 ? -16.747 -4.473 -1.606 1.00 83.00 101 SER A N 1
ATOM 782 C CA . SER A 1 101 ? -16.341 -3.332 -2.421 1.00 83.00 101 SER A CA 1
ATOM 783 C C . SER A 1 101 ? -16.245 -3.742 -3.893 1.00 83.00 101 SER A C 1
ATOM 785 O O . SER A 1 101 ? -16.036 -4.912 -4.220 1.00 83.00 101 SER A O 1
ATOM 787 N N . MET A 1 102 ? -16.395 -2.791 -4.821 1.00 84.50 102 MET A N 1
ATOM 788 C CA . MET A 1 102 ? -16.272 -3.100 -6.254 1.00 84.50 102 MET A CA 1
ATOM 789 C C . MET A 1 102 ? -14.936 -3.784 -6.584 1.00 84.50 102 MET A C 1
ATOM 791 O O . MET A 1 102 ? -14.903 -4.684 -7.419 1.00 84.50 102 MET A O 1
ATOM 795 N N . LEU A 1 103 ? -13.860 -3.412 -5.883 1.00 85.62 103 LEU A N 1
ATOM 796 C CA . LEU A 1 103 ? -12.542 -4.036 -6.012 1.00 85.62 103 LEU A CA 1
ATOM 797 C C . LEU A 1 103 ? -12.549 -5.496 -5.546 1.00 85.62 103 LEU A C 1
ATOM 799 O O . LEU A 1 103 ? -11.990 -6.359 -6.219 1.00 85.62 103 LEU A O 1
ATOM 803 N N . ASP A 1 104 ? -13.250 -5.795 -4.453 1.00 86.62 104 ASP A N 1
ATOM 804 C CA . ASP A 1 104 ? -13.403 -7.169 -3.970 1.00 86.62 104 ASP A CA 1
ATOM 805 C C . ASP A 1 104 ? -14.195 -8.020 -4.962 1.00 86.62 104 ASP A C 1
ATOM 807 O O . ASP A 1 104 ? -13.836 -9.169 -5.215 1.00 86.62 104 ASP A O 1
ATOM 811 N N . ARG A 1 105 ? -15.225 -7.449 -5.600 1.00 87.75 105 ARG A N 1
ATOM 812 C CA . ARG A 1 105 ? -15.977 -8.136 -6.662 1.00 87.75 105 ARG A CA 1
ATOM 813 C C . ARG A 1 105 ? -15.090 -8.450 -7.868 1.00 87.75 105 ARG A C 1
ATOM 815 O O . ARG A 1 105 ? -15.206 -9.534 -8.436 1.00 87.75 105 ARG A O 1
ATOM 822 N N . ILE A 1 106 ? -14.195 -7.537 -8.254 1.00 86.69 106 ILE A N 1
ATOM 823 C CA . ILE A 1 106 ? -13.212 -7.772 -9.326 1.00 86.69 106 ILE A CA 1
ATOM 824 C C . ILE A 1 106 ? -12.267 -8.914 -8.931 1.00 86.69 106 ILE A C 1
ATOM 826 O O . ILE A 1 106 ? -12.102 -9.862 -9.698 1.00 86.69 106 ILE A O 1
ATOM 830 N N . ALA A 1 107 ? -11.721 -8.883 -7.713 1.00 87.25 107 ALA A N 1
ATOM 831 C CA . ALA A 1 107 ? -10.832 -9.929 -7.213 1.00 87.25 107 ALA A CA 1
ATOM 832 C C . ALA A 1 107 ? -11.522 -11.306 -7.118 1.00 87.25 107 ALA A C 1
ATOM 834 O O . ALA A 1 107 ? -10.893 -12.335 -7.363 1.00 87.25 107 ALA A O 1
ATOM 835 N N . GLN A 1 108 ? -12.818 -11.345 -6.795 1.00 87.06 108 GLN A N 1
ATOM 836 C CA . GLN A 1 108 ? -13.610 -12.578 -6.722 1.00 87.06 108 GLN A CA 1
ATOM 837 C C . GLN A 1 108 ? -13.877 -13.211 -8.093 1.00 87.06 108 GLN A C 1
ATOM 839 O O . GLN A 1 108 ? -13.946 -14.436 -8.185 1.00 87.06 108 GLN A O 1
ATOM 844 N N . ARG A 1 109 ? -13.994 -12.409 -9.162 1.00 87.94 109 ARG A N 1
ATOM 845 C CA . ARG A 1 109 ? -14.197 -12.918 -10.532 1.00 87.94 109 ARG A CA 1
ATOM 846 C C . ARG A 1 109 ? -12.991 -13.689 -11.066 1.00 87.94 109 ARG A C 1
ATOM 848 O O . ARG A 1 109 ? -13.151 -14.531 -11.943 1.00 87.94 109 ARG A O 1
ATOM 855 N N . ILE A 1 110 ? -11.803 -13.416 -10.536 1.00 88.25 110 ILE A N 1
ATOM 856 C CA . ILE A 1 110 ? -10.563 -14.082 -10.931 1.00 88.25 110 ILE A CA 1
ATOM 857 C C . ILE A 1 110 ? -10.485 -15.413 -10.183 1.00 88.25 110 ILE A C 1
ATOM 859 O O . ILE A 1 110 ? -10.213 -15.448 -8.979 1.00 88.25 110 ILE A O 1
ATOM 863 N N . LYS A 1 111 ? -10.791 -16.503 -10.889 1.00 84.69 111 LYS A N 1
ATOM 864 C CA . LYS A 1 111 ? -10.759 -17.867 -10.343 1.00 84.69 111 LYS A CA 1
ATOM 865 C C . LYS A 1 111 ? -9.431 -18.558 -10.629 1.00 84.69 111 LYS A C 1
ATOM 867 O O . LYS A 1 111 ? -8.842 -19.080 -9.693 1.00 84.69 111 LYS A O 1
ATOM 872 N N . ASP A 1 112 ? -8.928 -18.423 -11.858 1.00 85.75 112 ASP A N 1
ATOM 873 C CA . ASP A 1 112 ? -7.754 -19.145 -12.350 1.00 85.75 112 ASP A CA 1
ATOM 874 C C . ASP A 1 112 ? -6.767 -18.232 -13.094 1.00 85.75 112 ASP A C 1
ATOM 876 O O . ASP A 1 112 ? -7.109 -17.128 -13.533 1.00 85.75 112 ASP A O 1
ATOM 880 N N . GLY A 1 113 ? -5.529 -18.708 -13.244 1.00 87.62 113 GLY A N 1
ATOM 881 C CA . GLY A 1 113 ? -4.498 -18.079 -14.071 1.00 87.62 113 GLY A CA 1
ATOM 882 C C . GLY A 1 113 ? -3.467 -17.229 -13.312 1.00 87.62 113 GLY A C 1
ATOM 883 O O . GLY A 1 113 ? -3.446 -17.192 -12.081 1.00 87.62 113 GLY A O 1
ATOM 884 N N . PRO A 1 114 ? -2.589 -16.513 -14.038 1.00 86.62 114 PRO A N 1
ATOM 885 C CA . PRO A 1 114 ? -1.442 -15.804 -13.456 1.00 86.62 114 PRO A CA 1
ATOM 886 C C . PRO A 1 114 ? -1.842 -14.655 -12.514 1.00 86.62 114 PRO A C 1
ATOM 888 O O . PRO A 1 114 ? -1.079 -14.270 -11.629 1.00 86.62 114 PRO A O 1
ATOM 891 N N . LEU A 1 115 ? -3.066 -14.135 -12.653 1.00 91.00 115 LEU A N 1
ATOM 892 C CA . LEU A 1 115 ? -3.621 -13.102 -11.775 1.00 91.00 115 LEU A CA 1
ATOM 893 C C . LEU A 1 115 ? -3.956 -13.622 -10.365 1.00 91.00 115 LEU A C 1
ATOM 895 O O . LEU A 1 115 ? -4.189 -12.812 -9.466 1.00 91.00 115 LEU A O 1
ATOM 899 N N . LEU A 1 116 ? -3.943 -14.942 -10.135 1.00 91.56 116 LEU A N 1
ATOM 900 C CA . LEU A 1 116 ? -4.133 -15.521 -8.801 1.00 91.56 116 LEU A CA 1
ATOM 901 C C . LEU A 1 116 ? -3.067 -15.057 -7.808 1.00 91.56 116 LEU A C 1
ATOM 903 O O . LEU A 1 116 ? -3.381 -14.822 -6.642 1.00 91.56 116 LEU A O 1
ATOM 907 N N . LEU A 1 117 ? -1.832 -14.854 -8.275 1.00 91.81 117 LEU A N 1
ATOM 908 C CA . LEU A 1 117 ? -0.759 -14.297 -7.455 1.00 91.81 117 LEU A CA 1
ATOM 909 C C . LEU A 1 117 ? -1.150 -12.914 -6.914 1.00 91.81 117 LEU A C 1
ATOM 911 O O . LEU A 1 117 ? -1.031 -12.650 -5.719 1.00 91.81 117 LEU A O 1
ATOM 915 N N . LEU A 1 118 ? -1.676 -12.047 -7.784 1.00 93.12 118 LEU A N 1
ATOM 916 C CA . LEU A 1 118 ? -2.130 -10.709 -7.403 1.00 93.12 118 LEU A CA 1
ATOM 917 C C . LEU A 1 118 ? -3.344 -10.761 -6.480 1.00 93.12 118 LEU A C 1
ATOM 919 O O . LEU A 1 118 ? -3.401 -9.996 -5.521 1.00 93.12 118 LEU A O 1
ATOM 923 N N . LYS A 1 119 ? -4.275 -11.693 -6.716 1.00 93.19 119 LYS A N 1
ATOM 924 C CA . LYS A 1 119 ? -5.418 -11.930 -5.828 1.00 93.19 119 LYS A CA 1
ATOM 925 C C . LYS A 1 119 ? -4.962 -12.311 -4.419 1.00 93.19 119 LYS A C 1
ATOM 927 O O . LYS A 1 119 ? -5.428 -11.707 -3.454 1.00 93.19 119 LYS A O 1
ATOM 932 N N . ALA A 1 120 ? -4.020 -13.247 -4.298 1.00 91.62 120 ALA A N 1
ATOM 933 C CA . ALA A 1 120 ? -3.453 -13.654 -3.015 1.00 91.62 120 ALA A CA 1
ATOM 934 C C . ALA A 1 120 ? -2.729 -12.486 -2.322 1.00 91.62 120 ALA A C 1
ATOM 936 O O . ALA A 1 120 ? -2.948 -12.231 -1.137 1.00 91.62 120 ALA A O 1
ATOM 937 N N . CYS A 1 121 ? -1.922 -11.719 -3.066 1.00 92.94 121 CYS A N 1
ATOM 938 C CA . CYS A 1 121 ? -1.254 -10.529 -2.540 1.00 92.94 121 CYS A CA 1
ATOM 939 C C . CYS A 1 121 ? -2.244 -9.441 -2.093 1.00 92.94 121 CYS A C 1
ATOM 941 O O . CYS A 1 121 ? -2.011 -8.811 -1.063 1.00 92.94 121 CYS A O 1
ATOM 943 N N . TYR A 1 122 ? -3.343 -9.233 -2.823 1.00 93.50 122 TYR A N 1
ATOM 944 C CA . TYR A 1 122 ? -4.387 -8.261 -2.491 1.00 93.50 122 TYR A CA 1
ATOM 945 C C . TYR A 1 122 ? -5.130 -8.647 -1.207 1.00 93.50 122 TYR A C 1
ATOM 947 O O . TYR A 1 122 ? -5.233 -7.836 -0.288 1.00 93.50 122 TYR A O 1
ATOM 955 N N . GLN A 1 123 ? -5.579 -9.903 -1.104 1.00 91.62 123 GLN A N 1
ATOM 956 C CA . GLN A 1 123 ? -6.290 -10.411 0.076 1.00 91.62 123 GLN A CA 1
ATOM 957 C C . GLN A 1 123 ? -5.432 -10.334 1.343 1.00 91.62 123 GLN A C 1
ATOM 959 O O . GLN A 1 123 ? -5.916 -9.951 2.406 1.00 91.62 123 GLN A O 1
ATOM 964 N N . GLN A 1 124 ? -4.142 -10.647 1.219 1.00 91.56 124 GLN A N 1
ATOM 965 C CA . GLN A 1 124 ? -3.194 -10.636 2.333 1.00 91.56 124 GLN A CA 1
ATOM 966 C C . GLN A 1 124 ? -2.547 -9.259 2.561 1.00 91.56 124 GLN A C 1
ATOM 968 O O . GLN A 1 124 ? -1.697 -9.134 3.437 1.00 91.56 124 GLN A O 1
ATOM 973 N N . LYS A 1 125 ? -2.921 -8.231 1.778 1.00 91.75 125 LYS A N 1
ATOM 974 C CA . LYS A 1 125 ? -2.328 -6.879 1.806 1.00 91.75 125 LYS A CA 1
ATOM 975 C C . LYS A 1 125 ? -0.792 -6.918 1.792 1.00 91.75 125 LYS A C 1
ATOM 977 O O . LYS A 1 125 ? -0.133 -6.224 2.562 1.00 91.75 125 LYS A O 1
ATOM 982 N N . ARG A 1 126 ? -0.219 -7.761 0.928 1.00 92.56 126 ARG A N 1
ATOM 983 C CA . ARG A 1 126 ? 1.233 -7.947 0.820 1.00 92.56 126 ARG A CA 1
ATOM 984 C C . ARG A 1 126 ? 1.902 -6.821 0.045 1.00 92.56 126 ARG A C 1
ATOM 986 O O . ARG A 1 126 ? 1.320 -6.211 -0.857 1.00 92.56 126 ARG A O 1
ATOM 993 N N . THR A 1 127 ? 3.176 -6.626 0.359 1.00 95.06 127 THR A N 1
ATOM 994 C CA . THR A 1 127 ? 4.087 -5.811 -0.433 1.00 95.06 127 THR A CA 1
ATOM 995 C C . THR A 1 127 ? 4.538 -6.572 -1.677 1.00 95.06 127 THR A C 1
ATOM 997 O O . THR A 1 127 ? 4.953 -7.736 -1.628 1.00 95.06 127 THR A O 1
ATOM 1000 N N . ILE A 1 128 ? 4.442 -5.904 -2.821 1.00 96.19 128 ILE A N 1
ATOM 1001 C CA . ILE A 1 128 ? 4.870 -6.425 -4.115 1.00 96.19 128 ILE A CA 1
ATOM 1002 C C . ILE A 1 128 ? 5.920 -5.506 -4.725 1.00 96.19 128 ILE A C 1
ATOM 1004 O O . ILE A 1 128 ? 5.926 -4.298 -4.488 1.00 96.19 128 ILE A O 1
ATOM 1008 N N . ARG A 1 129 ? 6.802 -6.091 -5.531 1.00 96.44 129 ARG A N 1
ATOM 1009 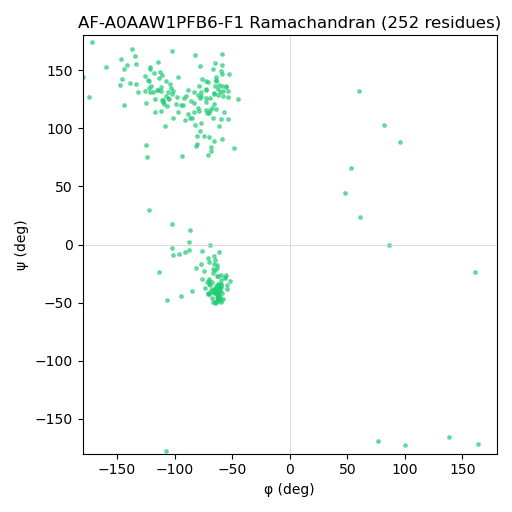C CA . ARG A 1 129 ? 7.762 -5.394 -6.380 1.00 96.44 129 ARG A CA 1
ATOM 1010 C C . ARG A 1 129 ? 7.288 -5.469 -7.822 1.00 96.44 129 ARG A C 1
ATOM 1012 O O . ARG A 1 129 ? 7.067 -6.557 -8.349 1.00 96.44 129 ARG A O 1
ATOM 1019 N N . VAL A 1 130 ? 7.164 -4.310 -8.451 1.00 96.75 130 VAL A N 1
ATOM 1020 C CA . VAL A 1 130 ? 6.707 -4.152 -9.830 1.00 96.75 130 VAL A CA 1
ATOM 1021 C C . VAL A 1 130 ? 7.833 -3.543 -10.652 1.00 96.75 130 VAL A C 1
ATOM 1023 O O . VAL A 1 130 ? 8.355 -2.485 -10.308 1.00 96.75 130 VAL A O 1
ATOM 1026 N N . VAL A 1 131 ? 8.211 -4.198 -11.745 1.00 96.81 131 VAL A N 1
ATOM 1027 C CA . VAL A 1 131 ? 9.166 -3.662 -12.720 1.00 96.81 131 VAL A CA 1
ATOM 1028 C C . VAL A 1 131 ? 8.386 -2.924 -13.799 1.00 96.81 131 VAL A C 1
ATOM 1030 O O . VAL A 1 131 ? 7.478 -3.491 -14.411 1.00 96.81 131 VAL A O 1
ATOM 1033 N N . THR A 1 132 ? 8.747 -1.666 -14.037 1.00 96.25 132 THR A N 1
ATOM 1034 C CA . THR A 1 132 ? 8.109 -0.813 -15.042 1.00 96.25 132 THR A CA 1
ATOM 1035 C C . THR A 1 132 ? 9.046 -0.535 -16.210 1.00 96.25 132 THR A C 1
ATOM 1037 O O . THR A 1 132 ? 10.262 -0.403 -16.042 1.00 96.25 132 THR A O 1
ATOM 1040 N N . ARG A 1 133 ? 8.478 -0.416 -17.409 1.00 94.12 133 ARG A N 1
ATOM 1041 C CA . ARG A 1 133 ? 9.176 -0.059 -18.645 1.00 94.12 133 ARG A CA 1
ATOM 1042 C C . ARG A 1 133 ? 8.728 1.285 -19.198 1.00 94.12 133 ARG A C 1
ATOM 1044 O O . ARG A 1 133 ? 7.615 1.746 -18.964 1.00 94.12 133 ARG A O 1
ATOM 1051 N N . HIS A 1 134 ? 9.609 1.876 -19.988 1.00 88.81 134 HIS A N 1
ATOM 1052 C CA . HIS A 1 134 ? 9.291 2.911 -20.965 1.00 88.81 134 HIS A CA 1
ATOM 1053 C C . HIS A 1 134 ? 9.381 2.325 -22.387 1.00 88.81 134 HIS A C 1
ATOM 1055 O O . HIS A 1 134 ? 9.710 1.151 -22.553 1.00 88.81 134 HIS A O 1
ATOM 1061 N N . ALA A 1 135 ? 9.163 3.139 -23.424 1.00 86.25 135 ALA A N 1
ATOM 1062 C CA . ALA A 1 135 ? 9.112 2.684 -24.820 1.00 86.25 135 ALA A CA 1
ATOM 1063 C C . ALA A 1 135 ? 10.324 1.845 -25.284 1.00 86.25 135 ALA A C 1
ATOM 1065 O O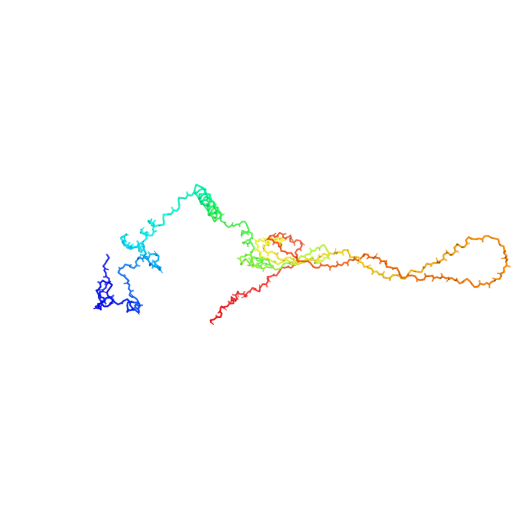 . ALA A 1 135 ? 10.170 0.975 -26.132 1.00 86.25 135 ALA A O 1
ATOM 1066 N N . ARG A 1 136 ? 11.526 2.088 -24.738 1.00 85.06 136 ARG A N 1
ATOM 1067 C CA . ARG A 1 136 ? 12.784 1.457 -25.185 1.00 85.06 136 ARG A CA 1
ATOM 1068 C C . ARG A 1 136 ? 13.538 0.684 -24.092 1.00 85.06 136 ARG A C 1
ATOM 1070 O O . ARG A 1 136 ? 14.761 0.665 -24.101 1.00 85.06 136 ARG A O 1
ATOM 1077 N N . GLY A 1 137 ? 12.841 0.113 -23.105 1.00 88.38 137 GLY A N 1
ATOM 1078 C CA . GLY A 1 137 ? 13.487 -0.662 -22.029 1.00 88.38 137 GLY A CA 1
ATOM 1079 C C . GLY A 1 137 ? 12.921 -0.415 -20.632 1.00 88.38 137 GLY A C 1
ATOM 1080 O O . GLY A 1 137 ? 11.846 0.162 -20.481 1.00 88.38 137 GLY A O 1
ATOM 1081 N N . ILE A 1 138 ? 13.646 -0.862 -19.607 1.00 92.62 138 ILE A N 1
ATOM 1082 C CA . ILE A 1 138 ? 13.219 -0.794 -18.202 1.00 92.62 138 ILE A CA 1
ATOM 1083 C C . ILE A 1 138 ? 13.394 0.636 -17.672 1.00 92.62 138 ILE A C 1
ATOM 1085 O O . ILE A 1 138 ? 14.470 1.215 -17.765 1.00 92.62 138 ILE A O 1
ATOM 1089 N N . ARG A 1 139 ? 12.326 1.196 -17.094 1.00 92.12 139 ARG A N 1
ATOM 1090 C CA . ARG A 1 139 ? 12.310 2.524 -16.461 1.00 92.12 139 ARG A CA 1
ATOM 1091 C C . ARG A 1 139 ? 12.796 2.456 -15.015 1.00 92.12 139 ARG A C 1
ATOM 1093 O O . ARG A 1 139 ? 13.468 3.374 -14.545 1.00 92.12 139 ARG A O 1
ATOM 1100 N N . GLY A 1 140 ? 12.386 1.412 -14.297 1.00 94.56 140 GLY A N 1
ATOM 1101 C CA . GLY A 1 140 ? 12.622 1.302 -12.866 1.00 94.56 140 GLY A CA 1
ATOM 1102 C C . GLY A 1 140 ? 11.757 0.254 -12.180 1.00 94.56 140 GLY A C 1
ATOM 1103 O O . GLY A 1 140 ? 11.032 -0.508 -12.822 1.00 94.56 140 GLY A O 1
ATOM 1104 N N . THR A 1 141 ? 11.814 0.245 -10.853 1.00 96.50 141 THR A N 1
ATOM 1105 C CA . THR A 1 141 ? 11.048 -0.654 -9.987 1.00 96.50 141 THR A CA 1
ATOM 1106 C C . THR A 1 141 ? 10.255 0.137 -8.955 1.00 96.50 141 THR A C 1
ATOM 1108 O O . THR A 1 141 ? 10.715 1.173 -8.480 1.00 96.50 141 THR A O 1
ATOM 1111 N N . ALA A 1 142 ? 9.067 -0.349 -8.614 1.00 96.75 142 ALA A N 1
ATOM 1112 C CA . ALA A 1 142 ? 8.209 0.203 -7.577 1.00 96.75 142 ALA A CA 1
ATOM 1113 C C . ALA A 1 142 ? 7.864 -0.903 -6.576 1.00 96.75 142 ALA A C 1
ATOM 1115 O O . ALA A 1 142 ? 7.316 -1.938 -6.957 1.00 96.75 142 ALA A O 1
ATOM 1116 N N . THR A 1 143 ? 8.195 -0.694 -5.307 1.00 97.19 143 THR A N 1
ATOM 1117 C CA . THR A 1 143 ? 7.871 -1.611 -4.209 1.00 97.19 143 THR A CA 1
ATOM 1118 C C . THR A 1 143 ? 6.842 -0.973 -3.296 1.00 97.19 143 THR A C 1
ATOM 1120 O O . THR A 1 143 ? 7.081 0.124 -2.804 1.00 97.19 143 THR A O 1
ATOM 1123 N N . GLY A 1 144 ? 5.710 -1.636 -3.063 1.00 96.44 144 GLY A N 1
ATOM 1124 C CA . GLY A 1 144 ? 4.653 -1.106 -2.198 1.00 96.44 144 GLY A CA 1
ATOM 1125 C C . GLY A 1 144 ? 3.537 -2.109 -1.923 1.00 96.44 144 GLY A C 1
ATOM 1126 O O . GLY A 1 144 ? 3.516 -3.208 -2.481 1.00 96.44 144 GLY A O 1
ATOM 1127 N N . THR A 1 145 ? 2.604 -1.735 -1.052 1.00 96.75 145 THR A N 1
ATOM 1128 C CA . THR A 1 145 ? 1.472 -2.587 -0.655 1.00 96.75 145 THR A CA 1
ATOM 1129 C C . THR A 1 145 ? 0.370 -2.558 -1.709 1.00 96.75 145 THR A C 1
ATOM 1131 O O . THR A 1 145 ? -0.095 -1.479 -2.084 1.00 96.75 145 THR A O 1
ATOM 1134 N N . LEU A 1 146 ? -0.090 -3.729 -2.165 1.00 95.69 146 LEU A N 1
ATOM 1135 C CA . LEU A 1 146 ? -1.145 -3.824 -3.177 1.00 95.69 146 LEU A CA 1
ATOM 1136 C C . LEU A 1 146 ? -2.520 -3.450 -2.600 1.00 95.69 146 LEU A C 1
ATOM 1138 O O . LEU A 1 146 ? -2.998 -4.068 -1.650 1.00 95.69 146 LEU A O 1
ATOM 1142 N N . ARG A 1 147 ? -3.170 -2.445 -3.199 1.00 94.88 147 ARG A N 1
ATOM 1143 C CA . ARG A 1 147 ? -4.500 -1.945 -2.805 1.00 94.88 147 ARG A CA 1
ATOM 1144 C C . ARG A 1 147 ? -5.596 -2.169 -3.828 1.00 94.88 147 ARG A C 1
ATOM 1146 O O . ARG A 1 147 ? -6.755 -2.161 -3.442 1.00 94.88 147 ARG A O 1
ATOM 1153 N N . ALA A 1 148 ? -5.261 -2.326 -5.100 1.00 94.19 148 ALA A N 1
ATOM 1154 C CA . ALA A 1 148 ? -6.213 -2.707 -6.136 1.00 94.19 148 ALA A CA 1
ATOM 1155 C C . ALA A 1 148 ? -5.464 -3.292 -7.330 1.00 94.19 148 ALA A C 1
ATOM 1157 O O . ALA A 1 148 ? -4.319 -2.914 -7.588 1.00 94.19 148 ALA A O 1
ATOM 1158 N N . PHE A 1 149 ? -6.130 -4.170 -8.071 1.00 94.50 149 PHE A N 1
ATOM 1159 C CA . PHE A 1 149 ? -5.654 -4.682 -9.347 1.00 94.50 149 PHE A CA 1
ATOM 1160 C C . PHE A 1 149 ? -6.836 -4.944 -10.287 1.00 94.50 149 PHE A C 1
ATOM 1162 O O . PHE A 1 149 ? -7.973 -5.077 -9.834 1.00 94.50 149 PHE A O 1
ATOM 1169 N N . ASP A 1 150 ? -6.564 -5.008 -11.586 1.00 92.19 150 ASP A N 1
ATOM 1170 C CA . ASP A 1 150 ? -7.559 -5.267 -12.631 1.00 92.19 150 ASP A CA 1
ATOM 1171 C C . ASP A 1 150 ? -7.016 -6.259 -13.678 1.00 92.19 150 ASP A C 1
ATOM 1173 O O . ASP A 1 150 ? -5.815 -6.539 -13.722 1.00 92.19 150 ASP A O 1
ATOM 1177 N N . LYS A 1 151 ? -7.890 -6.770 -14.554 1.00 89.81 151 LYS A N 1
ATOM 1178 C CA . LYS A 1 151 ? -7.578 -7.739 -15.618 1.00 89.81 151 LYS A CA 1
ATOM 1179 C C . LYS A 1 151 ? -6.481 -7.270 -16.576 1.00 89.81 151 LYS A C 1
ATOM 1181 O O . LYS A 1 151 ? -5.769 -8.091 -17.138 1.00 89.81 151 LYS A O 1
ATOM 1186 N N . PHE A 1 152 ? -6.341 -5.957 -16.750 1.00 91.69 152 PHE A N 1
ATOM 1187 C CA . PHE A 1 152 ? -5.322 -5.349 -17.602 1.00 91.69 152 PHE A CA 1
ATOM 1188 C C . PHE A 1 152 ? -3.991 -5.121 -16.882 1.00 91.69 152 PHE A C 1
ATOM 1190 O O . PHE A 1 152 ? -3.170 -4.374 -17.391 1.00 91.69 152 PHE A O 1
ATOM 1197 N N . MET A 1 153 ? -3.773 -5.694 -15.693 1.00 92.75 153 MET A N 1
ATOM 1198 C CA . MET A 1 153 ? -2.586 -5.438 -14.866 1.00 92.75 153 MET A CA 1
ATOM 1199 C C . MET A 1 153 ? -2.446 -3.972 -14.430 1.00 92.75 153 MET A C 1
ATOM 1201 O O . MET A 1 153 ? -1.355 -3.530 -14.098 1.00 92.75 153 MET A O 1
ATOM 1205 N N . ASN A 1 154 ? -3.536 -3.203 -14.38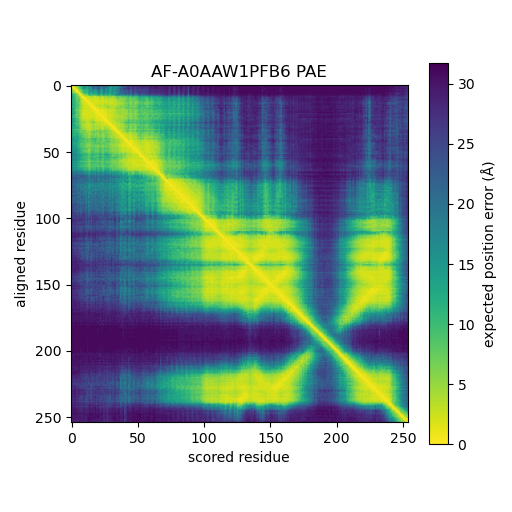9 1.00 95.25 154 ASN A N 1
ATOM 1206 C CA . ASN A 1 154 ? -3.524 -1.892 -13.742 1.00 95.25 154 ASN A CA 1
ATOM 1207 C C . ASN A 1 154 ? -3.466 -2.092 -12.225 1.00 95.25 154 ASN A C 1
ATOM 1209 O O . ASN A 1 154 ? -4.311 -2.804 -11.685 1.00 95.25 154 ASN A O 1
ATOM 1213 N N . LEU A 1 155 ? -2.493 -1.485 -11.542 1.00 95.81 155 LEU A N 1
ATOM 1214 C CA . LEU A 1 155 ? -2.246 -1.699 -10.113 1.00 95.81 155 LEU A CA 1
ATOM 1215 C C . LEU A 1 155 ? -2.325 -0.388 -9.335 1.00 95.81 155 LEU A C 1
ATOM 1217 O O . LEU A 1 155 ? -1.802 0.636 -9.770 1.00 95.81 155 LEU A O 1
ATOM 1221 N N . VAL A 1 156 ? -2.915 -0.435 -8.143 1.00 96.19 156 VAL A N 1
ATOM 1222 C CA . VAL A 1 156 ? -2.832 0.651 -7.160 1.00 96.19 156 VAL A CA 1
ATOM 1223 C C . VAL A 1 156 ? -1.962 0.186 -6.005 1.00 96.19 156 VAL A C 1
ATOM 1225 O O . VAL A 1 156 ? -2.286 -0.801 -5.340 1.00 96.19 156 VAL A O 1
ATOM 1228 N N . LEU A 1 157 ? -0.873 0.909 -5.759 1.00 96.81 157 LEU A N 1
ATOM 1229 C CA . LEU A 1 157 ? 0.061 0.646 -4.669 1.00 96.81 157 LEU A CA 1
ATOM 1230 C C . LEU A 1 157 ? 0.017 1.776 -3.644 1.00 96.81 157 LEU A C 1
ATOM 1232 O O . LEU A 1 157 ? -0.120 2.944 -4.008 1.00 96.81 157 LEU A O 1
ATOM 1236 N N . GLN A 1 158 ? 0.155 1.425 -2.369 1.00 96.88 158 GLN A N 1
ATOM 1237 C CA . GLN A 1 158 ? 0.283 2.366 -1.257 1.00 96.88 158 GLN A CA 1
ATOM 1238 C C . GLN A 1 158 ? 1.633 2.180 -0.559 1.00 96.88 158 GLN A C 1
ATOM 1240 O O . GLN A 1 158 ? 2.129 1.056 -0.487 1.00 96.88 158 GLN A O 1
ATOM 1245 N N . ASP A 1 159 ? 2.176 3.280 -0.035 1.00 96.31 159 ASP A N 1
ATOM 1246 C CA . ASP A 1 159 ? 3.488 3.362 0.614 1.00 96.31 159 ASP A CA 1
ATOM 1247 C C . ASP A 1 159 ? 4.592 2.808 -0.293 1.00 96.31 159 ASP A C 1
ATOM 1249 O O . ASP A 1 159 ? 5.145 1.728 -0.090 1.00 96.31 159 ASP A O 1
ATOM 1253 N N . VAL A 1 160 ? 4.800 3.518 -1.402 1.00 97.06 160 VAL A N 1
ATOM 1254 C CA . VAL A 1 160 ? 5.626 3.070 -2.518 1.00 97.06 160 VAL A CA 1
ATOM 1255 C C . VAL A 1 160 ? 7.015 3.672 -2.422 1.00 97.06 160 VAL A C 1
ATOM 1257 O O . VAL A 1 160 ? 7.174 4.894 -2.413 1.00 97.06 160 VAL A O 1
ATOM 1260 N N . GLU A 1 161 ? 8.023 2.814 -2.466 1.00 96.88 161 GLU A N 1
ATOM 1261 C CA . GLU A 1 161 ? 9.399 3.189 -2.771 1.00 96.88 161 GLU A CA 1
ATOM 1262 C C . GLU A 1 161 ? 9.665 2.918 -4.254 1.00 96.88 161 GLU A C 1
ATOM 1264 O O . GLU A 1 161 ? 9.615 1.780 -4.721 1.00 96.88 161 GLU A O 1
ATOM 1269 N N . GLU A 1 162 ? 9.903 3.980 -5.022 1.00 95.62 162 GLU A N 1
ATOM 1270 C CA . GLU A 1 162 ? 10.189 3.884 -6.453 1.00 95.62 162 GLU A CA 1
ATOM 1271 C C . GLU A 1 162 ? 11.661 4.185 -6.717 1.00 95.62 162 GLU A C 1
ATOM 1273 O O . GLU A 1 162 ? 12.176 5.234 -6.323 1.00 95.62 162 GLU A O 1
ATOM 1278 N N . VAL A 1 163 ? 12.314 3.278 -7.440 1.00 95.75 163 VAL A N 1
ATOM 1279 C CA . VAL A 1 163 ? 13.676 3.421 -7.950 1.00 95.75 163 VAL A CA 1
ATOM 1280 C C . VAL A 1 163 ? 13.600 3.521 -9.467 1.00 95.75 163 VAL A C 1
ATOM 1282 O O . VAL A 1 163 ? 13.201 2.561 -10.122 1.00 95.75 163 VAL A O 1
ATOM 1285 N N . TYR A 1 164 ? 13.975 4.662 -10.040 1.00 92.88 164 TYR A N 1
ATOM 1286 C CA . TYR A 1 164 ? 13.852 4.928 -11.475 1.00 92.88 164 TYR A CA 1
ATOM 1287 C C . TYR A 1 164 ? 15.128 5.535 -12.048 1.00 92.88 164 TYR A C 1
ATOM 1289 O O . TYR A 1 164 ? 15.906 6.166 -11.333 1.00 92.88 164 TYR A O 1
ATOM 1297 N N . THR A 1 165 ? 15.343 5.353 -13.348 1.00 90.94 165 THR A N 1
ATOM 1298 C CA . THR A 1 165 ? 16.502 5.919 -14.045 1.00 90.94 165 THR A CA 1
ATOM 1299 C C . THR A 1 165 ? 16.125 7.133 -14.878 1.00 90.94 165 THR A C 1
ATOM 1301 O O . THR A 1 165 ? 15.118 7.116 -15.587 1.00 90.94 165 THR A O 1
ATOM 1304 N N . VAL A 1 166 ? 16.965 8.165 -14.838 1.00 89.06 166 VAL A N 1
ATOM 1305 C CA . VAL A 1 166 ? 16.840 9.380 -15.651 1.00 89.06 166 VAL A CA 1
ATOM 1306 C C . VAL A 1 166 ? 18.086 9.544 -16.509 1.00 89.06 166 VAL A C 1
ATOM 1308 O O . VAL A 1 166 ? 19.203 9.376 -16.031 1.00 89.06 166 VAL A O 1
ATOM 1311 N N . LEU A 1 167 ? 17.896 9.890 -17.781 1.00 86.56 167 LEU A N 1
ATOM 1312 C CA . LEU A 1 167 ? 18.978 10.295 -18.674 1.00 86.56 167 LEU A CA 1
ATOM 1313 C C . LEU A 1 167 ? 19.220 11.796 -18.509 1.00 86.56 167 LEU A C 1
ATOM 1315 O O . LEU A 1 167 ? 18.400 12.609 -18.928 1.00 86.56 167 LEU A O 1
ATOM 1319 N N . LEU A 1 168 ? 20.345 12.154 -17.901 1.00 87.06 168 LEU A N 1
ATOM 1320 C CA . LEU A 1 168 ? 20.782 13.533 -17.730 1.00 87.06 168 LEU A CA 1
ATOM 1321 C C . LEU A 1 168 ? 21.777 13.916 -18.819 1.00 87.06 168 LEU A C 1
ATOM 1323 O O . LEU A 1 168 ? 22.605 13.106 -19.239 1.00 87.06 168 LEU A O 1
ATOM 1327 N N . LYS A 1 169 ? 21.713 15.172 -19.263 1.00 87.25 169 LYS A N 1
ATOM 1328 C CA . LYS A 1 169 ? 22.719 15.766 -20.142 1.00 87.25 169 LYS A CA 1
ATOM 1329 C C . LYS A 1 169 ? 23.807 16.371 -19.254 1.00 87.25 169 LYS A C 1
ATOM 1331 O O . LYS A 1 169 ? 23.535 17.319 -18.527 1.00 87.25 169 LYS A O 1
ATOM 1336 N N . VAL A 1 170 ? 25.007 15.800 -19.279 1.00 86.00 170 VAL A N 1
ATOM 1337 C CA . VAL A 1 170 ? 26.117 16.174 -18.389 1.00 86.00 170 VAL A CA 1
ATOM 1338 C C . VAL A 1 170 ? 27.253 16.779 -19.218 1.00 86.00 170 VAL A C 1
ATOM 1340 O O . VAL A 1 170 ? 27.596 16.211 -20.260 1.00 86.00 170 VAL A O 1
ATOM 1343 N N . PRO A 1 171 ? 27.831 17.923 -18.812 1.00 86.38 171 PRO A N 1
ATOM 1344 C CA . PRO A 1 171 ? 29.004 18.474 -19.473 1.00 86.38 171 PRO A CA 1
ATOM 1345 C C . PRO A 1 171 ? 30.245 17.634 -19.139 1.00 86.38 171 PRO A C 1
ATOM 1347 O O . PRO A 1 171 ? 30.496 17.284 -17.990 1.00 86.38 171 PRO A O 1
ATOM 1350 N N . HIS A 1 172 ? 31.029 17.318 -20.159 1.00 77.75 172 HIS A N 1
ATOM 1351 C CA . HIS A 1 172 ? 32.342 16.702 -20.069 1.00 77.75 172 HIS A CA 1
ATOM 1352 C C . HIS A 1 172 ? 33.367 17.674 -20.636 1.00 77.75 172 HIS A C 1
ATOM 1354 O O . HIS A 1 172 ? 33.365 17.950 -21.839 1.00 77.75 172 HIS A O 1
ATOM 1360 N N . THR A 1 173 ? 34.256 18.167 -19.784 1.00 80.56 173 THR A N 1
ATOM 1361 C CA . THR A 1 173 ? 35.405 18.960 -20.215 1.00 80.56 173 THR A CA 1
ATOM 1362 C C . THR A 1 173 ? 36.471 18.016 -20.755 1.00 80.56 173 THR A C 1
ATOM 1364 O O . THR A 1 173 ? 36.855 17.053 -20.092 1.00 80.56 173 THR A O 1
ATOM 1367 N N . LYS A 1 174 ? 36.926 18.252 -21.984 1.00 75.12 174 LYS A N 1
ATOM 1368 C CA . LYS A 1 174 ? 38.097 17.580 -22.550 1.00 75.12 174 LYS A CA 1
ATOM 1369 C C . LYS A 1 174 ? 39.147 18.627 -22.876 1.00 75.12 174 LYS A C 1
ATOM 1371 O O . LYS A 1 174 ? 38.839 19.614 -23.540 1.00 75.12 174 LYS A O 1
ATOM 1376 N N . LEU A 1 175 ? 40.382 18.378 -22.453 1.00 77.56 175 LEU A N 1
ATOM 1377 C CA . LEU A 1 175 ? 41.538 19.124 -22.934 1.00 77.56 175 LEU A CA 1
ATOM 1378 C C . LEU A 1 175 ? 41.763 18.730 -24.390 1.00 77.56 175 LEU A C 1
ATOM 1380 O O . LEU A 1 175 ? 42.059 17.575 -24.692 1.00 77.56 175 LEU A O 1
ATOM 1384 N N . VAL A 1 176 ? 41.551 19.676 -25.294 1.00 77.56 176 VAL A N 1
ATOM 1385 C CA . VAL A 1 176 ? 41.807 19.496 -26.717 1.00 77.56 176 VAL A CA 1
ATOM 1386 C C . VAL A 1 176 ? 43.006 20.349 -27.069 1.00 77.56 176 VAL A C 1
ATOM 1388 O O . VAL A 1 176 ? 43.025 21.555 -26.832 1.00 77.56 176 VAL A O 1
ATOM 1391 N N . THR A 1 177 ? 44.011 19.712 -27.643 1.00 75.00 177 THR A N 1
ATOM 1392 C CA . THR A 1 177 ? 45.138 20.410 -28.237 1.00 75.00 177 THR A CA 1
ATOM 1393 C C . THR A 1 177 ? 44.657 21.065 -29.527 1.00 75.00 177 THR A C 1
ATOM 1395 O O . THR A 1 177 ? 44.241 20.372 -30.453 1.00 75.00 177 THR A O 1
ATOM 1398 N N . VAL A 1 178 ? 44.633 22.394 -29.554 1.00 72.50 178 VAL A N 1
ATOM 1399 C CA . VAL A 1 178 ? 44.307 23.175 -30.744 1.00 72.50 178 VAL A CA 1
ATOM 1400 C C . VAL A 1 178 ? 45.607 23.781 -31.245 1.00 72.50 178 VAL A C 1
ATOM 1402 O O . VAL A 1 178 ? 46.274 24.524 -30.526 1.00 72.50 178 VAL A O 1
ATOM 1405 N N . THR A 1 179 ? 45.972 23.432 -32.469 1.00 66.88 179 THR A N 1
ATOM 1406 C CA . THR A 1 179 ? 47.038 24.083 -33.219 1.00 66.88 179 THR A CA 1
ATOM 1407 C C . THR A 1 179 ? 46.418 25.178 -34.069 1.00 66.88 179 THR A C 1
ATOM 1409 O O . THR A 1 179 ? 45.522 24.925 -34.872 1.00 66.88 179 THR A O 1
ATOM 1412 N N . SER A 1 180 ? 46.846 26.412 -33.834 1.00 64.75 180 SER A N 1
ATOM 1413 C CA . SER A 1 180 ? 46.457 27.574 -34.629 1.00 64.75 180 SER A CA 1
ATOM 1414 C C . SER A 1 180 ? 47.715 28.215 -35.195 1.00 64.75 180 SER A C 1
ATOM 1416 O O . SER A 1 180 ? 48.687 28.390 -34.456 1.00 64.75 180 SER A O 1
ATOM 1418 N N . ALA A 1 181 ? 47.689 28.569 -36.480 1.00 57.19 181 ALA A N 1
ATOM 1419 C CA . ALA A 1 181 ? 48.740 29.367 -37.094 1.00 57.19 181 ALA A CA 1
ATOM 1420 C C . ALA A 1 181 ? 48.794 30.736 -36.404 1.00 57.19 181 ALA A C 1
ATOM 1422 O O . ALA A 1 181 ? 47.762 31.389 -36.219 1.00 57.19 181 ALA A O 1
ATOM 1423 N N . VAL A 1 182 ? 49.983 31.142 -35.963 1.00 53.72 182 VAL A N 1
ATOM 1424 C CA . VAL A 1 182 ? 50.211 32.505 -35.490 1.00 53.72 182 VAL A CA 1
ATOM 1425 C C . VAL A 1 182 ? 50.325 33.368 -36.739 1.00 53.72 182 VAL A C 1
ATOM 1427 O O . VAL A 1 182 ? 51.337 33.311 -37.427 1.00 53.72 182 VAL A O 1
ATOM 1430 N N . ASN A 1 183 ? 49.291 34.143 -37.057 1.00 53.56 183 ASN A N 1
ATOM 1431 C CA . ASN A 1 183 ? 49.442 35.217 -38.032 1.00 53.56 183 ASN A CA 1
ATOM 1432 C C . ASN A 1 183 ? 50.208 36.346 -37.336 1.00 53.56 183 ASN A C 1
ATOM 1434 O O . ASN A 1 183 ? 49.605 37.161 -36.637 1.00 53.56 183 ASN A O 1
ATOM 1438 N N . THR A 1 184 ? 51.530 36.370 -37.482 1.00 48.72 184 THR A N 1
ATOM 1439 C CA . THR A 1 184 ? 52.306 37.601 -37.316 1.00 48.72 184 THR A CA 1
ATOM 1440 C C . THR A 1 184 ? 51.960 38.494 -38.501 1.00 48.72 184 THR A C 1
ATOM 1442 O O . THR A 1 184 ? 52.496 38.336 -39.594 1.00 48.72 184 THR A O 1
ATOM 1445 N N . LEU A 1 185 ? 50.967 39.363 -38.314 1.00 48.81 185 LEU A N 1
ATOM 1446 C CA . LEU A 1 185 ? 50.820 40.540 -39.159 1.00 48.81 185 LEU A CA 1
ATOM 1447 C C . LEU A 1 185 ? 51.815 41.561 -38.620 1.00 48.81 185 LEU A C 1
ATOM 1449 O O . LEU A 1 185 ? 51.480 42.349 -37.739 1.00 48.81 185 LEU A O 1
ATOM 1453 N N . ASP A 1 186 ? 53.046 41.469 -39.107 1.00 41.19 186 ASP A N 1
ATOM 1454 C CA . ASP A 1 186 ? 53.958 42.598 -39.053 1.00 41.19 186 ASP A CA 1
ATOM 1455 C C . ASP A 1 186 ? 53.514 43.536 -40.184 1.00 41.19 186 ASP A C 1
ATOM 1457 O O . ASP A 1 186 ? 53.769 43.297 -41.367 1.00 41.19 186 ASP A O 1
ATOM 1461 N N . ASP A 1 187 ? 52.730 44.550 -39.815 1.00 50.62 187 ASP A N 1
ATOM 1462 C CA . ASP A 1 187 ? 52.621 45.780 -40.590 1.00 50.62 187 ASP A CA 1
ATOM 1463 C C . ASP A 1 187 ? 54.030 46.373 -40.641 1.00 50.62 187 ASP A C 1
ATOM 1465 O O . ASP A 1 187 ? 54.520 46.794 -39.603 1.00 50.62 187 ASP A O 1
ATOM 1469 N N . ASP A 1 188 ? 54.699 46.331 -41.797 1.00 41.06 188 ASP A N 1
ATOM 1470 C CA . ASP A 1 188 ? 55.545 47.423 -42.294 1.00 41.06 188 ASP A CA 1
ATOM 1471 C C . ASP A 1 188 ? 56.066 47.118 -43.710 1.00 41.06 188 ASP A C 1
ATOM 1473 O O . ASP A 1 188 ? 56.613 46.062 -44.027 1.00 41.06 188 ASP A O 1
ATOM 1477 N N . ALA A 1 189 ? 55.822 48.077 -44.599 1.00 51.78 189 ALA A N 1
ATOM 1478 C CA . ALA A 1 189 ? 56.105 48.023 -46.021 1.00 51.78 189 ALA A CA 1
ATOM 1479 C C . ALA A 1 189 ? 57.571 48.369 -46.355 1.00 51.78 189 ALA A C 1
ATOM 1481 O O . ALA A 1 189 ? 58.250 49.057 -45.600 1.00 51.78 189 ALA A O 1
ATOM 1482 N N . PHE A 1 190 ? 57.958 47.997 -47.584 1.00 43.56 190 PHE A N 1
ATOM 1483 C CA . PHE A 1 190 ? 59.154 48.381 -48.359 1.00 43.56 190 PHE A CA 1
ATOM 1484 C C . PHE A 1 190 ? 60.387 47.452 -48.313 1.00 43.56 190 PHE A C 1
ATOM 1486 O O . PHE A 1 190 ? 61.361 47.693 -47.617 1.00 43.56 190 PHE A O 1
ATOM 1493 N N . GLY A 1 191 ? 60.372 46.476 -49.236 1.00 48.41 191 GLY A N 1
ATOM 1494 C CA . GLY A 1 191 ? 61.407 46.321 -50.271 1.00 48.41 191 GLY A CA 1
ATOM 1495 C C . GLY A 1 191 ? 62.711 45.608 -49.904 1.00 48.41 191 GLY A C 1
ATOM 1496 O O . GLY A 1 191 ? 63.603 46.243 -49.363 1.00 48.41 191 GLY A O 1
ATOM 1497 N N . ASN A 1 192 ? 62.845 44.336 -50.318 1.00 41.84 192 ASN A N 1
ATOM 1498 C CA . ASN A 1 192 ? 64.020 43.723 -50.983 1.00 41.84 192 ASN A CA 1
ATOM 1499 C C . ASN A 1 192 ? 63.744 42.225 -51.292 1.00 41.84 192 ASN A C 1
ATOM 1501 O O . ASN A 1 192 ? 63.078 41.576 -50.485 1.00 41.84 192 ASN A O 1
ATOM 1505 N N . PRO A 1 193 ? 64.227 41.639 -52.413 1.00 54.56 193 PRO A N 1
ATOM 1506 C CA . PRO A 1 193 ? 64.033 40.220 -52.718 1.00 54.56 193 PRO A CA 1
ATOM 1507 C C . PRO A 1 193 ? 65.298 39.412 -52.393 1.00 54.56 193 PRO A C 1
ATOM 1509 O O . PRO A 1 193 ? 66.289 39.526 -53.111 1.00 54.56 193 PRO A O 1
ATOM 1512 N N . VAL A 1 194 ? 65.280 38.584 -51.343 1.00 40.91 194 VAL A N 1
ATOM 1513 C CA . VAL A 1 194 ? 66.379 37.647 -51.044 1.00 40.91 194 VAL A CA 1
ATOM 1514 C C . VAL A 1 194 ? 65.839 36.332 -50.466 1.00 40.91 194 VAL A C 1
ATOM 1516 O O . VAL A 1 194 ? 65.193 36.315 -49.427 1.00 40.91 194 VAL A O 1
ATOM 1519 N N . GLU A 1 195 ? 66.158 35.270 -51.208 1.00 39.44 195 GLU A N 1
ATOM 1520 C CA . GLU A 1 195 ? 66.412 33.871 -50.839 1.00 39.44 195 GLU A CA 1
ATOM 1521 C C . GLU A 1 195 ? 65.346 33.007 -50.145 1.00 39.44 195 GLU A C 1
ATOM 1523 O O . GLU A 1 195 ? 64.727 33.327 -49.138 1.00 39.44 195 GLU A O 1
ATOM 1528 N N . THR A 1 196 ? 65.225 31.815 -50.730 1.00 47.69 196 THR A N 1
ATOM 1529 C CA . THR A 1 196 ? 64.575 30.587 -50.278 1.00 47.69 196 THR A CA 1
ATOM 1530 C C . THR A 1 196 ? 64.994 30.229 -48.843 1.00 47.69 196 THR A C 1
ATOM 1532 O O . THR A 1 196 ? 65.901 29.433 -48.622 1.00 47.69 196 THR A O 1
ATOM 1535 N N . GLY A 1 197 ? 64.336 30.844 -47.863 1.00 38.72 197 GLY A N 1
ATOM 1536 C CA . GLY A 1 197 ? 64.427 30.523 -46.443 1.00 38.72 197 GLY A CA 1
ATOM 1537 C C . GLY A 1 197 ? 63.170 29.788 -45.994 1.00 38.72 197 GLY A C 1
ATOM 1538 O O . GLY A 1 197 ? 62.054 30.191 -46.312 1.00 38.72 197 GLY A O 1
ATOM 1539 N N . GLU A 1 198 ? 63.370 28.675 -45.303 1.00 44.09 198 GLU A N 1
ATOM 1540 C CA . GLU A 1 198 ? 62.362 27.730 -44.829 1.00 44.09 198 GLU A CA 1
ATOM 1541 C C . GLU A 1 198 ? 61.144 28.428 -44.197 1.00 44.09 198 GLU A C 1
ATOM 1543 O O . GLU A 1 198 ? 61.275 29.211 -43.255 1.00 44.09 198 GLU A O 1
ATOM 1548 N N . ILE A 1 199 ? 59.940 28.110 -44.693 1.00 43.81 199 ILE A N 1
ATOM 1549 C CA . ILE A 1 199 ? 58.671 28.481 -44.056 1.00 43.81 199 ILE A CA 1
ATOM 1550 C C . ILE A 1 199 ? 58.589 27.677 -42.755 1.00 43.81 199 ILE A C 1
ATOM 1552 O O . ILE A 1 199 ? 58.022 26.587 -42.700 1.00 43.81 199 ILE A O 1
ATOM 1556 N N . GLY A 1 200 ? 59.221 28.193 -41.705 1.00 46.47 200 GLY A N 1
ATOM 1557 C CA . GLY A 1 200 ? 59.021 27.731 -40.346 1.00 46.47 200 GLY A CA 1
ATOM 1558 C C . GLY A 1 200 ? 57.590 28.059 -39.946 1.00 46.47 200 GLY A C 1
ATOM 1559 O O . GLY A 1 200 ? 57.319 29.140 -39.427 1.00 46.47 200 GLY A O 1
ATOM 1560 N N . GLU A 1 201 ? 56.663 27.138 -40.215 1.00 51.66 201 GLU A N 1
ATOM 1561 C CA . GLU A 1 201 ? 55.312 27.164 -39.665 1.00 51.66 201 GLU A CA 1
ATOM 1562 C C . GLU A 1 201 ? 55.421 27.140 -38.134 1.00 51.66 201 GLU A C 1
ATOM 1564 O O . GLU A 1 201 ? 55.470 26.084 -37.501 1.00 51.66 201 GLU A O 1
ATOM 1569 N N . ASN A 1 202 ? 55.482 28.320 -37.511 1.00 53.66 202 ASN A N 1
ATOM 1570 C CA . ASN A 1 202 ? 55.426 28.470 -36.062 1.00 53.66 202 ASN A CA 1
ATOM 1571 C C . ASN A 1 202 ? 54.001 28.155 -35.587 1.00 53.66 202 ASN A C 1
ATOM 1573 O O . ASN A 1 202 ? 53.177 29.023 -35.290 1.00 53.66 202 ASN A O 1
ATOM 1577 N N . MET A 1 203 ? 53.696 26.860 -35.547 1.00 56.19 203 MET A N 1
ATOM 1578 C CA . MET A 1 203 ? 52.416 26.315 -35.137 1.00 56.19 203 MET A CA 1
ATOM 1579 C C . MET A 1 203 ? 52.358 26.289 -33.604 1.00 56.19 203 MET A C 1
ATOM 1581 O O . MET A 1 203 ? 52.811 25.346 -32.950 1.00 56.19 203 MET A O 1
ATOM 1585 N N . GLN A 1 204 ? 51.798 27.340 -32.992 1.00 58.88 204 GLN A N 1
ATOM 1586 C CA . GLN A 1 204 ? 51.590 27.342 -31.544 1.00 58.88 204 GLN A CA 1
ATOM 1587 C C . GLN A 1 204 ? 50.506 26.332 -31.170 1.00 58.88 204 GLN A C 1
ATOM 1589 O O . GLN A 1 204 ? 49.327 26.450 -31.508 1.00 58.88 204 GLN A O 1
ATOM 1594 N N . THR A 1 205 ? 50.932 25.327 -30.418 1.00 59.97 205 THR A N 1
ATOM 1595 C CA . THR A 1 205 ? 50.076 24.273 -29.896 1.00 59.97 205 THR A CA 1
ATOM 1596 C C . THR A 1 205 ? 49.570 24.690 -28.515 1.00 59.97 205 THR A C 1
ATOM 1598 O O . THR A 1 205 ? 50.338 24.693 -27.555 1.00 59.97 205 THR A O 1
ATOM 1601 N N . ARG A 1 206 ? 48.285 25.052 -28.379 1.00 71.19 206 ARG A N 1
ATOM 1602 C CA . ARG A 1 206 ? 47.682 25.410 -27.079 1.00 71.19 206 ARG A CA 1
ATOM 1603 C C . ARG A 1 206 ? 46.662 24.360 -26.647 1.00 71.19 206 ARG A C 1
ATOM 1605 O O . ARG A 1 206 ? 45.835 23.902 -27.434 1.00 71.19 206 ARG A O 1
ATOM 1612 N N . ARG A 1 207 ? 46.705 23.962 -25.374 1.00 71.19 207 ARG A N 1
ATOM 1613 C CA . ARG A 1 207 ? 45.689 23.081 -24.779 1.00 71.19 207 ARG A CA 1
ATOM 1614 C C . ARG A 1 207 ? 44.502 23.934 -24.350 1.00 71.19 207 ARG A C 1
ATOM 1616 O O . ARG A 1 207 ? 44.634 24.758 -23.454 1.00 71.19 207 ARG A O 1
ATOM 1623 N N . VAL A 1 208 ? 43.358 23.737 -24.998 1.00 77.88 208 VAL A N 1
ATOM 1624 C CA . VAL A 1 208 ? 42.112 24.451 -24.705 1.00 77.88 208 VAL A CA 1
ATOM 1625 C C . VAL A 1 208 ? 41.104 23.471 -24.121 1.00 77.88 208 VAL A C 1
ATOM 1627 O O . VAL A 1 208 ? 40.879 22.385 -24.661 1.00 77.88 208 VAL A O 1
ATOM 1630 N N . GLU A 1 209 ? 40.467 23.853 -23.021 1.00 77.94 209 GLU A N 1
ATOM 1631 C CA . GLU A 1 209 ? 39.353 23.101 -22.458 1.00 77.94 209 GLU A CA 1
ATOM 1632 C C . GLU A 1 209 ? 38.108 23.276 -23.332 1.00 77.94 209 GLU A C 1
ATOM 1634 O O . GLU A 1 209 ? 37.572 24.372 -23.479 1.00 77.94 209 GLU A O 1
ATOM 1639 N N . LYS A 1 210 ? 37.635 22.184 -23.942 1.00 78.94 210 LYS A N 1
ATOM 1640 C CA . LYS A 1 210 ? 36.376 22.160 -24.692 1.00 78.94 210 LYS A CA 1
ATOM 1641 C C . LYS A 1 210 ? 35.337 21.344 -23.937 1.00 78.94 210 LYS A C 1
ATOM 1643 O O . LYS A 1 210 ? 35.517 20.147 -23.703 1.00 78.94 210 LYS A O 1
ATOM 1648 N N . THR A 1 211 ? 34.209 21.972 -23.627 1.00 81.81 211 THR A N 1
ATOM 1649 C CA . THR A 1 211 ? 33.059 21.307 -23.006 1.00 81.81 211 THR A CA 1
ATOM 1650 C C . THR A 1 211 ? 32.209 20.615 -24.067 1.00 81.81 211 THR A C 1
ATOM 1652 O O . THR A 1 211 ? 31.697 21.248 -24.989 1.00 81.81 211 THR A O 1
ATOM 1655 N N . ARG A 1 212 ? 32.024 19.300 -23.937 1.00 80.81 212 ARG A N 1
ATOM 1656 C CA . ARG A 1 212 ? 31.079 18.508 -24.738 1.00 80.81 212 ARG A CA 1
ATOM 1657 C C . ARG A 1 212 ? 29.949 17.993 -23.864 1.00 80.81 212 ARG A C 1
ATOM 1659 O O . ARG A 1 212 ? 30.156 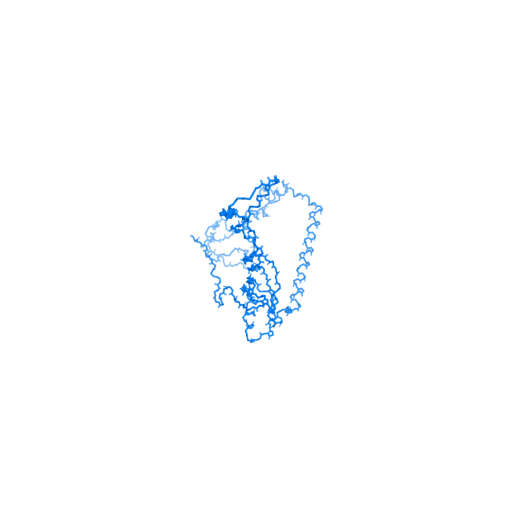17.671 -22.706 1.00 80.81 212 ARG A O 1
ATOM 1666 N N . TRP A 1 213 ? 28.757 17.850 -24.423 1.00 84.06 213 TRP A N 1
ATOM 1667 C CA . TRP A 1 213 ? 27.615 17.317 -23.683 1.00 84.06 213 TRP A CA 1
ATOM 1668 C C . TRP A 1 213 ? 27.478 15.809 -23.898 1.00 84.06 213 TRP A C 1
ATOM 1670 O O . TRP A 1 213 ? 27.287 15.359 -25.026 1.00 84.06 213 TRP A O 1
ATOM 1680 N N . GLY A 1 214 ? 27.551 15.037 -22.817 1.00 84.81 214 GLY A N 1
ATOM 1681 C CA . GLY A 1 214 ? 27.271 13.603 -22.792 1.00 84.81 214 GLY A CA 1
ATOM 1682 C C . GLY A 1 214 ? 25.897 13.297 -22.200 1.00 84.81 214 GLY A C 1
ATOM 1683 O O . GLY A 1 214 ? 25.266 14.153 -21.580 1.00 84.81 214 GLY A O 1
ATOM 1684 N N . ARG A 1 215 ? 25.422 12.063 -22.384 1.00 87.50 215 ARG A N 1
ATOM 1685 C CA . ARG A 1 215 ? 24.260 11.535 -21.657 1.00 87.50 215 ARG A CA 1
ATOM 1686 C C . ARG A 1 215 ? 24.759 10.617 -20.548 1.00 87.50 215 ARG A C 1
ATOM 1688 O O . ARG A 1 215 ? 25.542 9.715 -20.821 1.00 87.50 215 ARG A O 1
ATOM 1695 N N . LYS A 1 216 ? 24.287 10.826 -19.324 1.00 87.38 216 LYS A N 1
ATOM 1696 C CA . LYS A 1 216 ? 24.570 9.975 -18.166 1.00 87.38 216 LYS A CA 1
ATOM 1697 C C . LYS A 1 216 ? 23.257 9.448 -17.607 1.00 87.38 216 LYS A C 1
ATOM 1699 O O . LYS A 1 216 ? 22.321 10.219 -17.412 1.00 87.38 216 LYS A O 1
ATOM 1704 N N . GLN A 1 217 ? 23.182 8.146 -17.361 1.00 88.44 217 GLN A N 1
ATOM 1705 C CA . GLN A 1 217 ? 22.038 7.548 -16.683 1.00 88.44 217 GLN A CA 1
ATOM 1706 C C . GLN A 1 217 ? 22.252 7.651 -15.171 1.00 88.44 217 GLN A C 1
ATOM 1708 O O . GLN A 1 217 ? 23.265 7.194 -14.647 1.00 88.44 217 GLN A O 1
ATOM 1713 N N . GLU A 1 218 ? 21.309 8.275 -14.477 1.00 91.25 218 GLU A N 1
ATOM 1714 C CA . GLU A 1 218 ? 21.319 8.435 -13.026 1.00 91.25 218 GLU A CA 1
ATOM 1715 C C . GLU A 1 218 ? 20.141 7.678 -12.416 1.00 91.25 218 GLU A C 1
ATOM 1717 O O . GLU A 1 218 ? 19.008 7.785 -12.890 1.00 91.25 218 GLU A O 1
ATOM 1722 N N . VAL A 1 219 ? 20.408 6.910 -11.361 1.00 92.88 219 VAL A N 1
ATOM 1723 C CA . VAL A 1 219 ? 19.383 6.200 -10.591 1.00 92.88 219 VAL A CA 1
ATOM 1724 C C . VAL A 1 219 ? 18.899 7.108 -9.466 1.00 92.88 219 VAL A C 1
ATOM 1726 O O . VAL A 1 219 ? 19.697 7.597 -8.672 1.00 92.88 219 VAL A O 1
ATOM 1729 N N . ARG A 1 220 ? 17.584 7.299 -9.364 1.00 94.56 220 ARG A N 1
ATOM 1730 C CA . ARG A 1 220 ? 16.938 8.092 -8.314 1.00 94.56 220 ARG A CA 1
ATOM 1731 C C . ARG A 1 220 ? 15.941 7.257 -7.534 1.00 94.56 220 ARG A C 1
ATOM 1733 O O . ARG A 1 220 ? 15.370 6.303 -8.058 1.00 94.56 220 ARG A O 1
ATOM 1740 N N . ARG A 1 221 ? 15.720 7.648 -6.279 1.00 95.69 221 ARG A N 1
ATOM 1741 C CA . ARG A 1 221 ? 14.748 7.025 -5.376 1.00 95.69 221 ARG A CA 1
ATOM 1742 C C . ARG A 1 221 ? 13.753 8.065 -4.882 1.00 95.69 221 ARG A C 1
ATOM 1744 O O . ARG A 1 221 ? 14.142 9.198 -4.611 1.00 95.69 221 ARG A O 1
ATOM 1751 N N . ARG A 1 222 ? 12.480 7.695 -4.763 1.00 95.69 222 ARG A N 1
ATOM 1752 C CA . ARG A 1 222 ? 11.444 8.545 -4.160 1.00 95.69 222 ARG A CA 1
ATOM 1753 C C . ARG A 1 222 ? 10.431 7.721 -3.376 1.00 95.69 222 ARG A C 1
ATOM 1755 O O . ARG A 1 222 ? 10.172 6.573 -3.727 1.00 95.69 222 ARG A O 1
ATOM 1762 N N . LYS A 1 223 ? 9.841 8.336 -2.349 1.00 96.62 223 LYS A N 1
ATOM 1763 C CA . LYS A 1 223 ? 8.719 7.779 -1.585 1.00 96.62 223 LYS A CA 1
ATOM 1764 C C . LYS A 1 223 ? 7.416 8.420 -2.030 1.00 96.62 223 LYS A C 1
ATOM 1766 O O . LYS A 1 223 ? 7.336 9.643 -2.138 1.00 96.62 223 LYS A O 1
ATOM 1771 N N . ILE A 1 224 ? 6.402 7.605 -2.289 1.00 95.94 224 ILE A N 1
ATOM 1772 C CA . ILE A 1 224 ? 5.097 8.062 -2.759 1.00 95.94 224 ILE A CA 1
ATOM 1773 C C . ILE A 1 224 ? 4.010 7.410 -1.918 1.00 95.94 224 ILE A C 1
ATOM 1775 O O . ILE A 1 224 ? 3.990 6.197 -1.739 1.00 95.94 224 ILE A O 1
ATOM 1779 N N . LYS A 1 225 ? 3.066 8.218 -1.431 1.00 96.50 225 LYS A N 1
ATOM 1780 C CA . LYS A 1 225 ? 1.976 7.727 -0.577 1.00 96.50 225 LYS A CA 1
ATOM 1781 C C . LYS A 1 225 ? 1.088 6.715 -1.299 1.00 96.50 225 LYS A C 1
ATOM 1783 O O . LYS A 1 225 ? 0.809 5.659 -0.744 1.00 96.50 225 LYS A O 1
ATOM 1788 N N . THR A 1 226 ? 0.674 7.034 -2.524 1.00 96.38 226 THR A N 1
ATOM 1789 C CA . THR A 1 226 ? -0.177 6.177 -3.357 1.00 96.38 226 THR A CA 1
ATOM 1790 C C . THR A 1 226 ? 0.173 6.385 -4.827 1.00 96.38 226 THR A C 1
ATOM 1792 O O . THR A 1 226 ? 0.351 7.525 -5.253 1.00 96.38 226 THR A O 1
ATOM 1795 N N . VAL A 1 227 ? 0.252 5.305 -5.605 1.00 96.06 227 VAL A N 1
ATOM 1796 C CA . VAL A 1 227 ? 0.539 5.337 -7.047 1.00 96.06 227 VAL A CA 1
ATOM 1797 C C . VAL A 1 227 ? -0.435 4.439 -7.795 1.00 96.06 227 VAL A C 1
ATOM 1799 O O . VAL A 1 227 ? -0.696 3.314 -7.373 1.00 96.06 227 VAL A O 1
ATOM 1802 N N . PHE A 1 228 ? -0.920 4.926 -8.935 1.00 96.62 228 PHE A N 1
ATOM 1803 C CA . PHE A 1 228 ? -1.582 4.115 -9.952 1.00 96.62 228 PHE A CA 1
ATOM 1804 C C . PHE A 1 228 ? -0.581 3.776 -11.064 1.00 96.62 228 PHE A C 1
ATOM 1806 O O . PHE A 1 228 ? -0.019 4.673 -11.693 1.00 96.62 228 PHE A O 1
ATOM 1813 N N . LEU A 1 229 ? -0.350 2.485 -11.293 1.00 95.62 229 LEU A N 1
ATOM 1814 C CA . LEU A 1 229 ? 0.498 1.963 -12.360 1.00 95.62 229 LEU A CA 1
ATOM 1815 C C . LEU A 1 229 ? -0.376 1.379 -13.469 1.00 95.62 229 LEU A C 1
ATOM 1817 O O . LEU A 1 229 ? -1.207 0.506 -13.222 1.00 95.62 229 LEU A O 1
ATOM 1821 N N . ARG A 1 230 ? -0.149 1.839 -14.701 1.00 95.56 230 ARG A N 1
ATOM 1822 C CA . ARG A 1 230 ? -0.819 1.325 -15.897 1.00 95.56 230 ARG A CA 1
ATOM 1823 C C . ARG A 1 230 ? -0.189 0.003 -16.345 1.00 95.56 230 ARG A C 1
ATOM 1825 O O . ARG A 1 230 ? 1.036 -0.096 -16.427 1.00 95.56 230 ARG A O 1
ATOM 1832 N N . GLY A 1 231 ? -1.025 -0.968 -16.700 1.00 95.19 231 GLY A N 1
ATOM 1833 C CA . GLY A 1 231 ? -0.612 -2.324 -17.066 1.00 95.19 231 GLY A CA 1
ATOM 1834 C C . GLY A 1 231 ? 0.322 -2.423 -18.267 1.00 95.19 231 GLY A C 1
ATOM 1835 O O . GLY A 1 231 ? 1.273 -3.195 -18.226 1.00 95.19 231 GLY A O 1
ATOM 1836 N N . ASP A 1 232 ? 0.148 -1.575 -19.284 1.00 94.38 232 ASP A N 1
ATOM 1837 C CA . ASP A 1 232 ? 1.004 -1.564 -20.489 1.00 94.38 232 ASP A CA 1
ATOM 1838 C C . ASP A 1 232 ? 2.491 -1.293 -20.181 1.00 94.38 232 ASP A C 1
ATOM 1840 O O . ASP A 1 232 ? 3.400 -1.661 -20.939 1.00 94.38 232 ASP A O 1
ATOM 1844 N N . SER A 1 233 ? 2.739 -0.601 -19.065 1.00 94.62 233 SER A N 1
ATOM 1845 C CA . SER A 1 233 ? 4.072 -0.256 -18.583 1.00 94.62 233 SER A CA 1
ATOM 1846 C C . SER A 1 233 ? 4.644 -1.299 -17.628 1.00 94.62 233 SER A C 1
ATOM 1848 O O . SER A 1 233 ? 5.804 -1.168 -17.250 1.00 94.62 233 SER A O 1
ATOM 1850 N N . ILE A 1 234 ? 3.879 -2.310 -17.216 1.00 95.50 234 ILE A N 1
ATOM 1851 C CA . ILE A 1 234 ? 4.330 -3.336 -16.274 1.00 95.50 234 ILE A CA 1
ATOM 1852 C C . ILE A 1 234 ? 4.987 -4.481 -17.044 1.00 95.50 234 ILE A C 1
ATOM 1854 O O . ILE A 1 234 ? 4.467 -4.957 -18.047 1.00 95.50 234 ILE A O 1
ATOM 1858 N N . VAL A 1 235 ? 6.157 -4.908 -16.570 1.00 94.94 235 VAL A N 1
ATOM 1859 C CA . VAL A 1 235 ? 6.934 -6.004 -17.170 1.00 94.94 235 VAL A CA 1
ATOM 1860 C C . VAL A 1 235 ? 6.868 -7.256 -16.309 1.00 94.94 235 VAL A C 1
ATOM 1862 O O . VAL A 1 235 ? 6.641 -8.348 -16.811 1.00 94.94 235 VAL A O 1
ATOM 1865 N N . LEU A 1 236 ? 7.084 -7.094 -15.005 1.00 94.69 236 LEU A N 1
ATOM 1866 C CA . LEU A 1 236 ? 7.173 -8.193 -14.053 1.00 94.69 236 LEU A CA 1
ATOM 1867 C C . LEU A 1 236 ? 6.581 -7.754 -12.718 1.00 94.69 236 LEU A C 1
ATOM 1869 O O . LEU A 1 236 ? 6.802 -6.622 -12.279 1.00 94.69 236 LEU A O 1
ATOM 1873 N N . VAL A 1 237 ? 5.882 -8.673 -12.057 1.00 95.06 237 VAL A N 1
ATOM 1874 C CA . VAL A 1 237 ? 5.427 -8.509 -10.678 1.00 95.06 237 VAL A CA 1
ATOM 1875 C C . VAL A 1 237 ? 5.904 -9.694 -9.852 1.00 95.06 237 VAL A C 1
ATOM 1877 O O . VAL A 1 237 ? 5.726 -10.841 -10.250 1.00 95.06 237 VAL A O 1
ATOM 1880 N N . SER A 1 238 ? 6.492 -9.417 -8.693 1.00 94.56 238 SER A N 1
ATOM 1881 C CA . SER A 1 238 ? 6.932 -10.439 -7.742 1.00 94.56 238 SER A CA 1
ATOM 1882 C C . SER A 1 238 ? 6.596 -10.013 -6.311 1.00 94.56 238 SER A C 1
ATOM 1884 O O . SER A 1 238 ? 6.808 -8.842 -5.982 1.00 94.56 238 SER A O 1
ATOM 1886 N N . PRO A 1 239 ? 6.130 -10.909 -5.427 1.00 93.62 239 PRO A N 1
ATOM 1887 C CA . PRO A 1 239 ? 6.008 -10.591 -4.007 1.00 93.62 239 PRO A CA 1
AT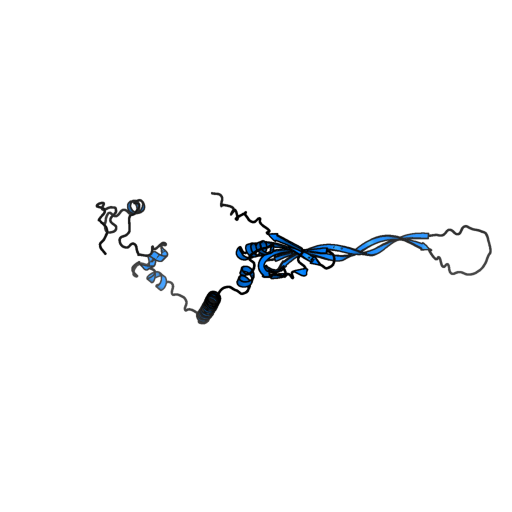OM 1888 C C . PRO A 1 239 ? 7.399 -10.334 -3.402 1.00 93.62 239 PRO A C 1
ATOM 1890 O O . PRO A 1 239 ? 8.379 -10.949 -3.817 1.00 93.62 239 PRO A O 1
ATOM 1893 N N . VAL A 1 240 ? 7.501 -9.398 -2.451 1.00 89.50 240 VAL A N 1
ATOM 1894 C CA . VAL A 1 240 ? 8.792 -9.065 -1.811 1.00 89.50 240 VAL A CA 1
ATOM 1895 C C . VAL A 1 240 ? 9.231 -10.167 -0.842 1.00 89.50 240 VAL A C 1
ATOM 1897 O O . VAL A 1 240 ? 10.409 -10.499 -0.785 1.00 89.50 240 VAL A O 1
ATOM 1900 N N . ALA A 1 241 ? 8.277 -10.764 -0.126 1.00 83.69 241 ALA A N 1
ATOM 1901 C CA . ALA A 1 241 ? 8.490 -11.940 0.712 1.00 83.69 241 ALA A CA 1
ATOM 1902 C C . ALA A 1 241 ? 7.847 -13.179 0.060 1.00 83.69 241 ALA A C 1
ATOM 1904 O O . ALA A 1 241 ? 6.738 -13.064 -0.483 1.00 83.69 241 ALA A O 1
ATOM 1905 N N . PRO A 1 242 ? 8.487 -14.361 0.122 1.00 71.00 242 PRO A N 1
ATOM 1906 C CA . PRO A 1 242 ? 7.946 -15.573 -0.482 1.00 71.00 242 PRO A CA 1
ATOM 1907 C C . PRO A 1 242 ? 6.573 -15.939 0.109 1.00 71.00 242 PRO A C 1
ATOM 1909 O O . PRO A 1 242 ? 6.256 -15.652 1.271 1.00 71.00 242 PRO A O 1
ATOM 1912 N N . LEU A 1 243 ? 5.723 -16.570 -0.705 1.00 62.88 243 LEU A N 1
ATOM 1913 C CA . LEU A 1 243 ? 4.441 -17.135 -0.273 1.00 62.88 243 LEU A CA 1
ATOM 1914 C C . LEU A 1 243 ? 4.695 -18.334 0.656 1.00 62.88 243 LEU A C 1
ATOM 1916 O O . LEU A 1 243 ? 4.687 -19.471 0.218 1.00 62.88 243 LEU A O 1
ATOM 1920 N N . GLY A 1 244 ? 4.985 -18.066 1.932 1.00 59.19 244 GLY A N 1
ATOM 1921 C CA . GLY A 1 244 ? 5.239 -19.095 2.949 1.00 59.19 244 GLY A CA 1
ATOM 1922 C C . GLY A 1 244 ? 5.991 -18.588 4.181 1.00 59.19 244 GLY A C 1
ATOM 1923 O O . GLY A 1 244 ? 5.827 -19.139 5.262 1.00 59.19 244 GLY A O 1
ATOM 1924 N N . ALA A 1 245 ? 6.743 -17.490 4.061 1.00 53.88 245 ALA A N 1
ATOM 1925 C CA . ALA A 1 245 ? 7.397 -16.864 5.206 1.00 53.88 245 ALA A CA 1
ATOM 1926 C C . ALA A 1 245 ? 6.391 -15.977 5.957 1.00 53.88 245 ALA A C 1
ATOM 1928 O O . ALA A 1 245 ? 6.270 -14.779 5.691 1.00 53.88 245 ALA A O 1
ATOM 1929 N N . ALA A 1 246 ? 5.610 -16.582 6.854 1.00 48.00 246 ALA A N 1
ATOM 1930 C CA . ALA A 1 246 ? 4.963 -15.835 7.923 1.00 48.00 246 ALA A CA 1
ATOM 1931 C C . ALA A 1 246 ? 6.055 -15.145 8.754 1.00 48.00 246 ALA A C 1
ATOM 1933 O O . ALA A 1 246 ? 7.105 -15.729 9.016 1.00 48.00 246 ALA A O 1
ATOM 1934 N N . ALA A 1 247 ? 5.824 -13.881 9.098 1.00 47.59 247 ALA A N 1
ATOM 1935 C CA . ALA A 1 247 ? 6.758 -13.043 9.829 1.00 47.59 247 ALA A CA 1
ATOM 1936 C C . ALA A 1 247 ? 7.200 -13.719 11.138 1.00 47.59 247 ALA A C 1
ATOM 1938 O O . ALA A 1 247 ? 6.427 -13.789 12.092 1.00 47.59 247 ALA A O 1
ATOM 1939 N N . LEU A 1 248 ? 8.450 -14.184 11.185 1.00 43.34 248 LEU A N 1
ATOM 1940 C CA . LEU A 1 248 ? 9.17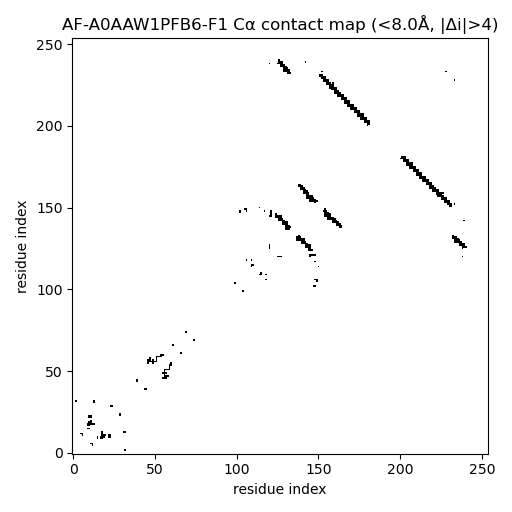5 -14.359 12.437 1.00 43.34 248 LEU A CA 1
ATOM 1941 C C . LEU A 1 248 ? 9.291 -12.966 13.060 1.00 43.34 248 LEU A C 1
ATOM 1943 O O . LEU A 1 248 ? 10.060 -12.126 12.592 1.00 43.34 248 LEU A O 1
ATOM 1947 N N . GLN A 1 249 ? 8.449 -12.694 14.054 1.00 46.03 249 GLN A N 1
ATOM 1948 C CA . GLN A 1 249 ? 8.639 -11.550 14.933 1.00 46.03 249 GLN A CA 1
ATOM 1949 C C . GLN A 1 249 ? 9.976 -11.746 15.666 1.00 46.03 249 GLN A C 1
ATOM 1951 O O . GLN A 1 249 ? 10.230 -12.856 16.141 1.00 46.03 249 GLN A O 1
ATOM 1956 N N . PRO A 1 250 ? 10.845 -10.727 15.752 1.00 50.28 250 PRO A N 1
ATOM 1957 C CA . PRO A 1 250 ? 12.007 -10.801 16.623 1.00 50.28 250 PRO A CA 1
ATOM 1958 C C . PRO A 1 250 ? 11.496 -10.827 18.067 1.00 50.28 250 PRO A C 1
ATOM 1960 O O . PRO A 1 250 ? 10.923 -9.848 18.538 1.00 50.28 250 PRO A O 1
ATOM 1963 N N . GLY A 1 251 ? 11.623 -11.984 18.715 1.00 51.84 251 GLY A N 1
ATOM 1964 C CA . GLY A 1 251 ? 11.304 -12.157 20.125 1.00 51.84 251 GLY A CA 1
ATOM 1965 C C . GLY A 1 251 ? 12.246 -11.330 20.993 1.00 51.84 251 GLY A C 1
ATOM 1966 O O . GLY A 1 251 ? 13.454 -11.299 20.748 1.00 51.84 251 GLY A O 1
ATOM 1967 N N . ASP A 1 252 ? 11.658 -10.665 21.984 1.00 43.44 252 ASP A N 1
ATOM 1968 C CA . ASP A 1 252 ? 12.351 -9.975 23.064 1.00 43.44 252 ASP A CA 1
ATOM 1969 C C . ASP A 1 252 ? 13.329 -10.930 23.774 1.00 43.44 252 ASP A C 1
ATOM 1971 O O . ASP A 1 252 ? 12.942 -12.055 24.116 1.00 43.44 252 ASP A O 1
ATOM 1975 N N . PRO A 1 253 ? 14.588 -10.521 24.015 1.00 65.50 253 PRO A N 1
ATOM 1976 C CA . PRO A 1 253 ? 15.474 -11.272 24.886 1.00 65.50 253 PRO A CA 1
ATOM 1977 C C . PRO A 1 253 ? 14.974 -11.159 26.331 1.00 65.50 253 PRO A C 1
ATOM 1979 O O . PRO A 1 253 ? 14.729 -10.060 26.833 1.00 65.50 253 PRO A O 1
ATOM 1982 N N . SER A 1 254 ? 14.792 -12.326 26.948 1.00 55.06 254 SER A N 1
ATOM 1983 C CA . SER A 1 254 ? 14.531 -12.514 28.382 1.00 55.06 254 SER A CA 1
ATOM 1984 C C . SER A 1 254 ? 15.691 -12.030 29.246 1.00 55.06 254 SER A C 1
ATOM 1986 O O . SER A 1 254 ? 16.849 -12.154 28.784 1.00 55.06 254 SER A O 1
#